Protein AF-A0A6A3NL23-F1 (afdb_monomer_lite)

pLDDT: mean 70.3, std 17.0, range [33.78, 95.31]

Secondary structure (DSSP, 8-state):
-EEEEE-SSS-EEEEE--SSS-TTEEEEEETTTEEEEEEPPTT----BPPSS------PEEEEEEEES---S-HHHHHHHHHHHEEEEEEEEEE--TTS-SS--PEEEHHHHHHH-TT--EEEEES-EEE-----HHHHH----EEEEEEE-S--HHHHHHHH-TTSSHHHH--EEEEEE-TTTS-HHHHHHHHHTTTPEEEEEEPPPPHHHHHHHHHHHHGGGSSS------HHHHHHHHHHHTPEEEPEEEEEE----

Radius of gyration: 25.91 Å; chains: 1; bounding box: 63×62×74 Å

Foldseek 3Di:
DKFWDDDPPDDIWIWDDDPVPDPFWIWTQDVPPGTDIDGDDPPDDTDHCDPDNPPVPPADAEEDADEQDDDPALVVVLVVLLRRHDNYAYYHEYHDPVPDPDDQHEHAVCSVLVSHLNYAYYAYASHHYAHDDDDVSQQNRNHAEYAYHADQDECVRVLVLLPDPSRVCVQRHAEAHYEYEPPRYDVVSVVSLCVQAFDFHPPAFPDDDPVVVVVVVVLVVCPPDDDDRPDPDPVNVVVVVVNSRRGRTHHHHYDYDDDD

Organism: NCBI:txid129364

Sequence (260 aa):
MVATKVLSSGCRCRSLYDPIDSVSWVNFVVPGYGICNAKLGEGVKFTPDSEKPVFPEKRFCGSLEINHVKFETSAVLMELLTLVTHGLRSLELYINKKVVAAISIRIDLSALSMACPDLQRLSITEFNVIVSAHNESLCRWPVKTIAIENCTGPLSDLTRCLRNPTLRMARQLVEVKVTARKNALDEEGKRELKVHDGEFLPITKEKFPAESKAAMLSVVTIASSTTKPIHLGEDILSLVFAFASIPEQRTVQCWCKVRR

Structure (mmCIF, N/CA/C/O backbone):
data_AF-A0A6A3NL23-F1
#
_entry.id   AF-A0A6A3NL23-F1
#
loop_
_atom_site.group_PDB
_atom_site.id
_atom_site.type_symbol
_atom_site.label_atom_id
_atom_site.label_alt_id
_atom_site.label_comp_id
_atom_site.label_asym_id
_atom_site.label_entity_id
_atom_site.label_seq_id
_atom_site.pdbx_PDB_ins_code
_atom_site.Cartn_x
_atom_site.Cartn_y
_atom_site.Cartn_z
_atom_site.occupancy
_atom_site.B_iso_or_equiv
_atom_site.auth_seq_id
_atom_site.auth_comp_id
_atom_site.auth_asym_id
_atom_site.auth_atom_id
_atom_site.pdbx_PDB_model_num
ATOM 1 N N . MET A 1 1 ? 2.813 -25.160 -29.466 1.00 33.78 1 MET A N 1
ATOM 2 C CA . MET A 1 1 ? 1.387 -25.238 -29.064 1.00 33.78 1 MET A CA 1
ATOM 3 C C . MET A 1 1 ? 1.363 -25.787 -27.641 1.00 33.78 1 MET A C 1
ATOM 5 O O . MET A 1 1 ? 2.027 -26.785 -27.399 1.00 33.78 1 MET A O 1
ATOM 9 N N . VAL A 1 2 ? 0.739 -25.117 -26.668 1.00 33.94 2 VAL A N 1
ATOM 10 C CA . VAL A 1 2 ? 0.706 -25.616 -25.275 1.00 33.94 2 VAL A CA 1
ATOM 11 C C . VAL A 1 2 ? -0.542 -26.484 -25.108 1.00 33.94 2 VAL A C 1
ATOM 13 O O . VAL A 1 2 ? -1.612 -26.119 -25.587 1.00 33.94 2 VAL A O 1
ATOM 16 N N . ALA A 1 3 ? -0.388 -27.659 -24.502 1.00 39.41 3 ALA A N 1
ATOM 17 C CA . ALA A 1 3 ? -1.479 -28.603 -24.283 1.00 39.41 3 ALA A CA 1
ATOM 18 C C . ALA A 1 3 ? -1.423 -29.134 -22.847 1.00 39.41 3 ALA A C 1
ATOM 20 O O . ALA A 1 3 ? -0.344 -29.368 -22.292 1.00 39.41 3 ALA A O 1
ATOM 21 N N . THR A 1 4 ? -2.588 -29.345 -22.240 1.00 39.00 4 THR A N 1
ATOM 22 C CA . THR A 1 4 ? -2.709 -29.842 -20.864 1.00 39.00 4 THR A CA 1
ATOM 23 C C . THR A 1 4 ? -3.221 -31.283 -20.880 1.00 39.00 4 THR A C 1
ATOM 25 O O . THR A 1 4 ? -4.309 -31.545 -21.389 1.00 39.00 4 THR A O 1
ATOM 28 N N . LYS A 1 5 ? -2.474 -32.231 -20.293 1.00 39.88 5 LYS A N 1
ATOM 29 C CA . LYS A 1 5 ? -2.931 -33.623 -20.121 1.00 39.88 5 LYS A CA 1
ATOM 30 C C . LYS A 1 5 ? -3.363 -33.853 -18.674 1.00 39.88 5 LYS A C 1
ATOM 32 O O . LYS A 1 5 ? -2.653 -33.496 -17.735 1.00 39.88 5 LYS A O 1
ATOM 37 N N . VAL A 1 6 ? -4.517 -34.491 -18.495 1.00 37.53 6 VAL A N 1
ATOM 38 C CA . VAL A 1 6 ? -4.966 -35.006 -17.196 1.00 37.53 6 VAL A CA 1
ATOM 39 C C . VAL A 1 6 ? -4.504 -36.459 -17.102 1.00 37.53 6 VAL A C 1
ATOM 41 O O . VAL A 1 6 ? -5.000 -37.318 -17.826 1.00 37.53 6 VAL A O 1
ATOM 44 N N . LEU A 1 7 ? -3.498 -36.729 -16.269 1.00 36.78 7 LEU A N 1
ATOM 45 C CA . LEU A 1 7 ? -3.124 -38.099 -15.908 1.00 36.78 7 LEU A CA 1
ATOM 46 C C . LEU A 1 7 ? -4.163 -38.660 -14.930 1.00 36.78 7 LEU A C 1
ATOM 48 O O . LEU A 1 7 ? -4.712 -37.921 -14.114 1.00 36.78 7 LEU A O 1
ATOM 52 N N . SER A 1 8 ? -4.419 -39.969 -14.990 1.00 39.44 8 SER A N 1
ATOM 53 C CA . SER A 1 8 ? -5.412 -40.674 -14.161 1.00 39.44 8 SER A CA 1
ATOM 54 C C . SER A 1 8 ? -5.116 -40.667 -12.651 1.00 39.44 8 SER A C 1
ATOM 56 O O . SER A 1 8 ? -5.883 -41.224 -11.874 1.00 39.44 8 SER A O 1
ATOM 58 N N . SER A 1 9 ? -4.054 -39.990 -12.211 1.00 39.91 9 SER A N 1
ATOM 59 C CA . SER A 1 9 ? -3.735 -39.737 -10.809 1.00 39.91 9 SER A CA 1
ATOM 60 C C . SER A 1 9 ? -3.561 -38.233 -10.569 1.00 39.91 9 SER A C 1
ATOM 62 O O . SER A 1 9 ? -2.461 -37.714 -10.728 1.00 39.91 9 SER A O 1
ATOM 64 N N . GLY A 1 10 ? -4.649 -37.535 -10.221 1.00 40.25 10 GLY A N 1
ATOM 65 C CA . GLY A 1 10 ? -4.709 -36.280 -9.440 1.00 40.25 10 GLY A CA 1
ATOM 66 C C . GLY A 1 10 ? -3.928 -35.023 -9.869 1.00 40.25 10 GLY A C 1
ATOM 67 O O . GLY A 1 10 ? -4.223 -33.945 -9.360 1.00 40.25 10 GLY A O 1
ATOM 68 N N . CYS A 1 11 ? -2.975 -35.099 -10.794 1.00 44.53 11 CYS A N 1
ATOM 69 C CA . CYS A 1 11 ? -2.041 -34.024 -11.111 1.00 44.53 11 CYS A CA 1
ATOM 70 C C . CYS A 1 11 ? -2.248 -33.554 -12.553 1.00 44.53 11 CYS A C 1
ATOM 72 O O . CYS A 1 11 ? -2.139 -34.325 -13.508 1.00 44.53 11 CYS A O 1
ATOM 74 N N . ARG A 1 12 ? -2.548 -32.260 -12.710 1.00 48.38 12 ARG A N 1
ATOM 75 C CA . ARG A 1 12 ? -2.588 -31.590 -14.015 1.00 48.38 12 ARG A CA 1
ATOM 76 C C . ARG A 1 12 ? -1.171 -31.153 -14.369 1.00 48.38 12 ARG A C 1
ATOM 78 O O . ARG A 1 12 ? -0.637 -30.257 -13.721 1.00 48.38 12 ARG A O 1
ATOM 85 N N . CYS A 1 13 ? -0.584 -31.759 -15.394 1.00 49.34 13 CYS A N 1
ATOM 86 C CA . CYS A 1 13 ? 0.720 -31.349 -15.907 1.00 49.34 13 CYS A CA 1
ATOM 87 C C . CYS A 1 13 ? 0.531 -30.534 -17.190 1.00 49.34 13 CYS A C 1
ATOM 89 O O . CYS A 1 13 ? -0.261 -30.901 -18.064 1.00 49.34 13 CYS A O 1
ATOM 91 N N . ARG A 1 14 ? 1.264 -29.422 -17.303 1.00 55.16 14 ARG A N 1
ATOM 92 C CA . ARG A 1 14 ? 1.353 -28.643 -18.542 1.00 55.16 14 ARG A CA 1
ATOM 93 C C . ARG A 1 14 ? 2.454 -29.232 -19.411 1.00 55.16 14 ARG A C 1
ATOM 95 O O . ARG A 1 14 ? 3.555 -29.488 -18.921 1.00 55.16 14 ARG A O 1
ATOM 102 N N . SER A 1 15 ? 2.146 -29.438 -20.683 1.00 52.41 15 SER A N 1
ATOM 103 C CA . SER A 1 15 ? 3.109 -29.898 -21.677 1.00 52.41 15 SER A CA 1
ATOM 104 C C . SER A 1 15 ? 3.244 -28.885 -22.804 1.00 52.41 15 SER A C 1
ATOM 106 O O . SER A 1 15 ? 2.262 -28.276 -23.235 1.00 52.41 15 SER A O 1
ATOM 108 N N . LEU A 1 16 ? 4.474 -28.705 -23.274 1.00 53.09 16 LEU A N 1
ATOM 109 C CA . LEU A 1 16 ? 4.761 -27.936 -24.476 1.00 53.09 16 LEU A CA 1
ATOM 110 C C . LEU A 1 16 ? 4.889 -28.927 -25.633 1.00 53.09 16 LEU A C 1
ATOM 112 O O . LEU A 1 16 ? 5.769 -29.785 -25.608 1.00 53.09 16 LEU A O 1
ATOM 116 N N . TYR A 1 17 ? 3.997 -28.819 -26.617 1.00 52.66 17 TYR A N 1
ATOM 117 C CA . TYR A 1 17 ? 4.079 -29.595 -27.848 1.00 52.66 17 TYR A CA 1
ATOM 118 C C . TYR A 1 17 ? 4.812 -28.778 -28.917 1.00 52.66 17 TYR A C 1
ATOM 120 O O . TYR A 1 17 ? 4.348 -27.692 -29.307 1.00 52.66 17 TYR A O 1
ATOM 128 N N . ASP A 1 18 ? 5.953 -29.305 -29.360 1.00 53.44 18 ASP A N 1
ATOM 129 C CA . ASP A 1 18 ? 6.702 -28.829 -30.518 1.00 53.44 18 ASP A CA 1
ATOM 130 C C . ASP A 1 18 ? 6.395 -29.751 -31.714 1.00 53.44 18 ASP A C 1
ATOM 132 O O . ASP A 1 18 ? 6.716 -30.935 -31.656 1.00 53.44 18 ASP A O 1
ATOM 136 N N . PRO A 1 19 ? 5.739 -29.256 -32.778 1.00 50.91 19 PRO A N 1
ATOM 137 C CA . PRO A 1 19 ? 5.417 -30.062 -33.952 1.00 50.91 19 PRO A CA 1
ATOM 138 C C . PRO A 1 19 ? 6.635 -30.408 -34.828 1.00 50.91 19 PRO A C 1
ATOM 140 O O . PRO A 1 19 ? 6.487 -31.202 -35.755 1.00 50.91 19 PRO A O 1
ATOM 143 N N . ILE A 1 20 ? 7.802 -29.802 -34.582 1.00 53.53 20 ILE A N 1
ATOM 144 C CA . ILE A 1 20 ? 9.039 -30.039 -35.342 1.00 53.53 20 ILE A CA 1
ATOM 145 C C . ILE A 1 20 ? 9.837 -31.195 -34.724 1.00 53.53 20 ILE A C 1
ATOM 147 O O . ILE A 1 20 ? 10.526 -31.929 -35.436 1.00 53.53 20 ILE A O 1
ATOM 151 N N . ASP A 1 21 ? 9.707 -31.388 -33.412 1.00 51.12 21 ASP A N 1
ATOM 152 C CA . ASP A 1 21 ? 10.403 -32.432 -32.673 1.00 51.12 21 ASP A CA 1
ATOM 153 C C . ASP A 1 21 ? 9.603 -33.743 -32.739 1.00 51.12 21 ASP A C 1
ATOM 155 O O . ASP A 1 21 ? 8.396 -33.784 -32.511 1.00 51.12 21 ASP A O 1
ATOM 159 N N . SER A 1 22 ? 10.273 -34.819 -33.148 1.00 47.81 22 SER A N 1
ATOM 160 C CA . SER A 1 22 ? 9.673 -36.083 -33.594 1.00 47.81 22 SER A CA 1
ATOM 161 C C . SER A 1 22 ? 8.426 -36.547 -32.809 1.00 47.81 22 SER A C 1
ATOM 163 O O . SER A 1 22 ? 8.466 -36.708 -31.591 1.00 47.81 22 SER A O 1
ATOM 165 N N . VAL A 1 23 ? 7.364 -36.834 -33.578 1.00 55.09 23 VAL A N 1
ATOM 166 C CA . VAL A 1 23 ? 5.992 -37.378 -33.368 1.00 55.09 23 VAL A CA 1
ATOM 167 C C . VAL A 1 23 ? 5.668 -38.193 -32.089 1.00 55.09 23 VAL A C 1
ATOM 169 O O . VAL A 1 23 ? 4.505 -38.495 -31.837 1.00 55.09 23 VAL A O 1
ATOM 172 N N . SER A 1 24 ? 6.630 -38.558 -31.242 1.00 58.62 24 SER A N 1
ATOM 173 C CA . SER A 1 24 ? 6.409 -39.378 -30.046 1.00 58.62 24 SER A CA 1
ATOM 174 C C . SER A 1 24 ? 6.912 -38.798 -28.722 1.00 58.62 24 SER A C 1
ATOM 176 O O . SER A 1 24 ? 6.519 -39.341 -27.693 1.00 58.62 24 SER A O 1
ATOM 178 N N . TRP A 1 25 ? 7.720 -37.730 -28.691 1.00 57.38 25 TRP A N 1
ATOM 179 C CA . TRP A 1 25 ? 8.286 -37.192 -27.442 1.00 57.38 25 TRP A CA 1
ATOM 180 C C . TRP A 1 25 ? 7.642 -35.869 -27.026 1.00 57.38 25 TRP A C 1
ATOM 182 O O . TRP A 1 25 ? 7.396 -34.998 -27.852 1.00 57.38 25 TRP A O 1
ATOM 192 N N . VAL A 1 26 ? 7.356 -35.719 -25.729 1.00 62.41 26 VAL A N 1
ATOM 193 C CA . VAL A 1 26 ? 6.721 -34.516 -25.171 1.00 62.41 26 VAL A CA 1
ATOM 194 C C . VAL A 1 26 ? 7.460 -34.048 -23.928 1.00 62.41 26 VAL A C 1
ATOM 196 O O . VAL A 1 26 ? 7.792 -34.856 -23.059 1.00 62.41 26 VAL A O 1
ATOM 199 N N . ASN A 1 27 ? 7.642 -32.732 -23.825 1.00 58.97 27 ASN A N 1
ATOM 200 C CA . ASN A 1 27 ? 8.228 -32.069 -22.667 1.00 58.97 27 ASN A CA 1
ATOM 201 C C . ASN A 1 27 ? 7.130 -31.756 -21.636 1.00 58.97 27 ASN A C 1
ATOM 203 O O . ASN A 1 27 ? 6.208 -30.976 -21.898 1.00 58.97 27 ASN A O 1
ATOM 207 N N . PHE A 1 28 ? 7.230 -32.359 -20.455 1.00 57.25 28 PHE A N 1
ATOM 208 C CA . PHE A 1 28 ? 6.352 -32.160 -19.304 1.00 57.25 28 PHE A CA 1
ATOM 209 C C . PHE A 1 28 ? 7.024 -31.256 -18.286 1.00 57.25 28 PHE A C 1
ATOM 211 O O . PHE A 1 28 ? 8.173 -31.484 -17.931 1.00 57.25 28 PHE A O 1
ATOM 218 N N . VAL A 1 29 ? 6.296 -30.283 -17.744 1.00 57.28 29 VAL A N 1
ATOM 219 C CA . VAL A 1 29 ? 6.751 -29.567 -16.548 1.00 57.28 29 VAL A CA 1
ATOM 220 C C . VAL A 1 29 ? 6.148 -30.249 -15.327 1.00 57.28 29 VAL A C 1
ATOM 222 O O . VAL A 1 29 ? 4.934 -30.193 -15.120 1.00 57.28 29 VAL A O 1
ATOM 225 N N . VAL A 1 30 ? 6.992 -30.896 -14.522 1.00 51.47 30 VAL A N 1
ATOM 226 C CA . VAL A 1 30 ? 6.598 -31.537 -13.265 1.00 51.47 30 VAL A CA 1
ATOM 227 C C . VAL A 1 30 ? 6.980 -30.610 -12.106 1.00 51.47 30 VAL A C 1
ATOM 229 O O . VAL A 1 30 ? 8.171 -30.352 -11.894 1.00 51.47 30 VAL A O 1
ATOM 232 N N . PRO A 1 31 ? 6.005 -30.084 -11.339 1.00 42.94 31 PRO A N 1
ATOM 233 C CA . PRO A 1 31 ? 6.298 -29.270 -10.163 1.00 42.94 31 PRO A CA 1
ATOM 234 C C . PRO A 1 31 ? 7.239 -30.009 -9.200 1.00 42.94 31 PRO A C 1
ATOM 236 O O . PRO A 1 31 ? 6.970 -31.144 -8.820 1.00 42.94 31 PRO A O 1
ATOM 239 N N . GLY A 1 32 ? 8.357 -29.376 -8.836 1.00 42.31 32 GLY A N 1
ATOM 240 C CA . GLY A 1 32 ? 9.386 -29.962 -7.966 1.00 42.31 32 GLY A CA 1
ATOM 241 C C . GLY A 1 32 ? 10.451 -30.817 -8.669 1.00 42.31 32 GLY A C 1
ATOM 242 O O . GLY A 1 32 ? 11.473 -31.096 -8.053 1.00 42.31 32 GLY A O 1
ATOM 243 N N . TYR A 1 33 ? 10.264 -31.179 -9.944 1.00 38.06 33 TYR A N 1
ATOM 244 C CA . TYR A 1 33 ? 11.176 -32.071 -10.683 1.00 38.06 33 TYR A CA 1
ATOM 245 C C . TYR A 1 33 ? 11.671 -31.504 -12.027 1.00 38.06 33 TYR A C 1
ATOM 247 O O . TYR A 1 33 ? 12.596 -32.056 -12.616 1.00 38.06 33 TYR A O 1
ATOM 255 N N . GLY A 1 34 ? 11.125 -30.375 -12.495 1.00 49.59 34 GLY A N 1
ATOM 256 C CA . GLY A 1 34 ? 11.610 -29.670 -13.687 1.00 49.59 34 GLY A CA 1
ATOM 257 C C . GLY A 1 34 ? 10.972 -30.149 -14.993 1.00 49.59 34 GLY A C 1
ATOM 258 O O . GLY A 1 34 ? 9.825 -30.598 -15.000 1.00 49.59 34 GLY A O 1
ATOM 259 N N . ILE A 1 35 ? 11.687 -29.979 -16.112 1.00 56.38 35 ILE A N 1
ATOM 260 C CA . ILE A 1 35 ? 11.230 -30.413 -17.441 1.00 56.38 35 ILE A CA 1
ATOM 261 C C . ILE A 1 35 ? 11.634 -31.877 -17.640 1.00 56.38 35 ILE A C 1
ATOM 263 O O . ILE A 1 35 ? 12.816 -32.206 -17.582 1.00 56.38 35 ILE A O 1
ATOM 267 N N . CYS A 1 36 ? 10.658 -32.750 -17.872 1.00 49.31 36 CYS A N 1
ATOM 268 C CA . CYS A 1 36 ? 10.852 -34.174 -18.117 1.00 49.31 36 CYS A CA 1
ATOM 269 C C . CYS A 1 36 ? 10.344 -34.540 -19.509 1.00 49.31 36 CYS A C 1
ATOM 271 O O . CYS A 1 36 ? 9.245 -34.142 -19.888 1.00 49.31 36 CYS A O 1
ATOM 273 N N . ASN A 1 37 ? 11.088 -35.362 -20.241 1.00 59.34 37 ASN A N 1
ATOM 274 C CA . ASN A 1 37 ? 10.681 -35.804 -21.571 1.00 59.34 37 ASN A CA 1
ATOM 275 C C . ASN A 1 37 ? 10.043 -37.185 -21.445 1.00 59.34 37 ASN A C 1
ATOM 277 O O . ASN A 1 37 ? 10.649 -38.085 -20.862 1.00 59.34 37 ASN A O 1
ATOM 281 N N . ALA A 1 38 ? 8.839 -37.378 -21.982 1.00 60.56 38 ALA A N 1
ATOM 282 C CA . ALA A 1 38 ? 8.226 -38.702 -22.021 1.00 60.56 38 ALA A CA 1
ATOM 283 C C . ALA A 1 38 ? 7.724 -39.050 -23.420 1.00 60.56 38 ALA A C 1
ATOM 285 O O . ALA A 1 38 ? 7.209 -38.197 -24.146 1.00 60.56 38 ALA A O 1
ATOM 286 N N . LYS A 1 39 ? 7.868 -40.331 -23.769 1.00 64.94 39 LYS A N 1
ATOM 287 C CA . LYS A 1 39 ? 7.367 -40.892 -25.017 1.00 64.94 39 LYS A CA 1
ATOM 288 C C . LYS A 1 39 ? 5.889 -41.249 -24.863 1.00 64.94 39 LYS A C 1
ATOM 290 O O . LYS A 1 39 ? 5.517 -41.966 -23.934 1.00 64.94 39 LYS A O 1
ATOM 295 N N . LEU A 1 40 ? 5.038 -40.741 -25.746 1.00 60.94 40 LEU A N 1
ATOM 296 C CA . LEU A 1 40 ? 3.611 -41.045 -25.735 1.00 60.94 40 LEU A CA 1
ATOM 297 C C . LEU A 1 40 ? 3.347 -42.455 -26.273 1.00 60.94 40 LEU A C 1
ATOM 299 O O . LEU A 1 40 ? 3.852 -42.830 -27.329 1.00 60.94 40 LEU A O 1
ATOM 303 N N . GLY A 1 41 ? 2.540 -43.226 -25.541 1.00 54.53 41 GLY A N 1
ATOM 304 C CA . GLY A 1 41 ? 1.987 -44.494 -26.018 1.00 54.53 41 GLY A CA 1
ATOM 305 C C . GLY A 1 41 ? 0.809 -44.283 -26.974 1.00 54.53 41 GLY A C 1
ATOM 306 O O . GLY A 1 41 ? 0.160 -43.231 -26.955 1.00 54.53 41 GLY A O 1
ATOM 307 N N . GLU A 1 42 ? 0.523 -45.292 -27.795 1.00 55.34 42 GLU A N 1
ATOM 308 C CA . GLU A 1 42 ? -0.621 -45.288 -28.711 1.00 55.34 42 GLU A CA 1
ATOM 309 C C . GLU A 1 42 ? -1.942 -45.063 -27.952 1.00 55.34 42 GLU A C 1
ATOM 311 O O . GLU A 1 42 ? -2.162 -45.599 -26.867 1.00 55.34 42 GLU A O 1
ATOM 316 N N . GLY A 1 43 ? -2.822 -44.224 -28.509 1.00 52.81 43 GLY A N 1
ATOM 317 C CA . GLY A 1 43 ? -4.137 -43.915 -27.930 1.00 52.81 43 GLY A CA 1
ATOM 318 C C . GLY A 1 43 ? -4.202 -42.664 -27.044 1.00 52.81 43 GLY A C 1
ATOM 319 O O . GLY A 1 43 ? -5.293 -42.270 -26.629 1.00 52.81 43 GLY A O 1
ATOM 320 N N . VAL A 1 44 ? -3.083 -41.977 -26.790 1.00 54.50 44 VAL A N 1
ATOM 321 C CA . VAL A 1 44 ? -3.095 -40.674 -26.106 1.00 54.50 44 VAL A CA 1
ATOM 322 C C . VAL A 1 44 ? -3.463 -39.566 -27.098 1.00 54.50 44 VAL A C 1
ATOM 324 O O . VAL A 1 44 ? -2.660 -39.197 -27.949 1.00 54.50 44 VAL A O 1
ATOM 327 N N . LYS A 1 45 ? -4.668 -38.996 -26.972 1.00 50.16 45 LYS A N 1
ATOM 328 C CA . LYS A 1 45 ? -5.081 -37.808 -27.737 1.00 50.16 45 LYS A CA 1
ATOM 329 C C . LYS A 1 45 ? -4.687 -36.527 -27.001 1.00 50.16 45 LYS A C 1
ATOM 331 O O . LYS A 1 45 ? -4.952 -36.391 -25.807 1.00 50.16 45 LYS A O 1
ATOM 336 N N . PHE A 1 46 ? -4.074 -35.590 -27.720 1.00 52.94 46 PHE A N 1
ATOM 337 C CA . PHE A 1 46 ? -3.862 -34.232 -27.230 1.00 52.94 46 PHE A CA 1
ATOM 338 C C . PHE A 1 46 ? -5.172 -33.454 -27.289 1.00 52.94 46 PHE A C 1
ATOM 340 O O . PHE A 1 46 ? -5.811 -33.394 -28.339 1.00 52.94 46 PHE A O 1
ATOM 347 N N . THR A 1 47 ? -5.536 -32.818 -26.180 1.00 47.31 47 THR A N 1
ATOM 348 C CA . THR A 1 47 ? -6.552 -31.767 -26.182 1.00 47.31 47 THR A CA 1
ATOM 349 C C . THR A 1 47 ? -5.804 -30.438 -26.235 1.00 47.31 47 THR A C 1
ATOM 351 O O . THR A 1 47 ? -5.139 -30.100 -25.251 1.00 47.31 47 THR A O 1
ATOM 354 N N . PRO A 1 48 ? -5.822 -29.711 -27.365 1.00 47.28 48 PRO A N 1
ATOM 355 C CA . PRO A 1 48 ? -5.243 -28.376 -27.409 1.00 47.28 48 PRO A CA 1
ATOM 356 C C . PRO A 1 48 ? -5.949 -27.482 -26.385 1.00 47.28 48 PRO A C 1
ATOM 358 O O . PRO A 1 48 ? -7.149 -27.646 -26.138 1.00 47.28 48 PRO A O 1
ATOM 361 N N . ASP A 1 49 ? -5.207 -26.552 -25.778 1.00 46.78 49 ASP A N 1
ATOM 362 C CA . ASP A 1 49 ? -5.832 -25.492 -24.994 1.00 46.78 49 ASP A CA 1
ATOM 363 C C . ASP A 1 49 ? -6.842 -24.788 -25.923 1.00 46.78 49 ASP A C 1
ATOM 365 O O . ASP A 1 49 ? -6.491 -24.329 -27.009 1.00 46.78 49 ASP A O 1
ATOM 369 N N . SER A 1 50 ? -8.121 -24.825 -25.545 1.00 45.62 50 SER A N 1
ATOM 370 C CA . SER A 1 50 ? -9.235 -24.307 -26.345 1.00 45.62 50 SER A CA 1
ATOM 371 C C . SER A 1 50 ? -8.946 -22.886 -26.843 1.00 45.62 50 SER A C 1
ATOM 373 O O . SER A 1 50 ? -8.599 -22.025 -26.035 1.00 45.62 50 SER A O 1
ATOM 375 N N . GLU A 1 51 ? -9.174 -22.611 -28.137 1.00 51.22 51 GLU A N 1
ATOM 376 C CA . GLU A 1 51 ? -9.082 -21.255 -28.724 1.00 51.22 51 GLU A CA 1
ATOM 377 C C . GLU A 1 51 ? -9.960 -20.235 -27.981 1.00 51.22 51 GLU A C 1
ATOM 379 O O . GLU A 1 51 ? -9.704 -19.033 -27.997 1.00 51.22 51 GLU A O 1
ATOM 384 N N . LYS A 1 52 ? -10.985 -20.728 -27.279 1.00 45.62 52 LYS A N 1
ATOM 385 C CA . LYS A 1 52 ? -11.735 -19.979 -26.276 1.00 45.62 52 LYS A CA 1
ATOM 386 C C . LYS A 1 52 ? -11.357 -20.504 -24.902 1.00 45.62 52 LYS A C 1
ATOM 388 O O . LYS A 1 52 ? -11.882 -21.553 -24.511 1.00 45.62 52 LYS A O 1
ATOM 393 N N . PRO A 1 53 ? -10.481 -19.830 -24.152 1.00 43.44 53 PRO A N 1
ATOM 394 C CA . PRO A 1 53 ? -10.185 -20.254 -22.803 1.00 43.44 53 PRO A CA 1
ATOM 395 C C . PRO A 1 53 ? -11.437 -20.069 -21.942 1.00 43.44 53 PRO A C 1
ATOM 397 O O . PRO A 1 53 ? -11.690 -19.006 -21.384 1.00 43.44 53 PRO A O 1
ATOM 400 N N . VAL A 1 54 ? -12.239 -21.124 -21.814 1.00 44.12 54 VAL A N 1
ATOM 401 C CA . VAL A 1 54 ? -13.231 -21.232 -20.747 1.00 44.12 54 VAL A CA 1
ATOM 402 C C . VAL A 1 54 ? -12.446 -21.653 -19.514 1.00 44.12 54 VAL A C 1
ATOM 404 O O . VAL A 1 54 ? -12.480 -22.806 -19.086 1.00 44.12 54 VAL A O 1
ATOM 407 N N . PHE A 1 55 ? -11.643 -20.730 -18.982 1.00 45.50 55 PHE A N 1
ATOM 408 C CA . PHE A 1 55 ? -11.144 -20.885 -17.630 1.00 45.50 55 PHE A CA 1
ATOM 409 C C . PHE A 1 55 ? -12.391 -20.879 -16.743 1.00 45.50 55 PHE A C 1
ATOM 411 O O . PHE A 1 55 ? -13.100 -19.870 -16.740 1.00 45.50 55 PHE A O 1
ATOM 418 N N . PRO A 1 56 ? -12.722 -21.963 -16.012 1.00 45.41 56 PRO A N 1
ATOM 419 C CA . PRO A 1 56 ? -13.662 -21.808 -14.914 1.00 45.41 56 PRO A CA 1
ATOM 420 C C . PRO A 1 56 ? -13.075 -20.696 -14.049 1.00 45.41 56 PRO A C 1
ATOM 422 O O . PRO A 1 56 ? -11.912 -20.816 -13.663 1.00 45.41 56 PRO A O 1
ATOM 425 N N . GLU A 1 57 ? -13.824 -19.607 -13.850 1.00 51.09 57 GLU A N 1
ATOM 426 C CA . GLU A 1 57 ? -13.413 -18.368 -13.175 1.00 51.09 57 GLU A CA 1
ATOM 427 C C . GLU A 1 57 ? -13.049 -18.615 -11.702 1.00 51.09 57 GLU A C 1
ATOM 429 O O . GLU A 1 57 ? -13.639 -18.078 -10.773 1.00 51.09 57 GLU A O 1
ATOM 434 N N . LYS A 1 58 ? -12.046 -19.446 -11.441 1.00 48.28 58 LYS A N 1
ATOM 435 C CA . LYS A 1 58 ? -11.371 -19.527 -10.158 1.00 48.28 58 LYS A CA 1
ATOM 436 C C . LYS A 1 58 ? -10.296 -18.461 -10.183 1.00 48.28 58 LYS A C 1
ATOM 438 O O . LYS A 1 58 ? -9.110 -18.739 -10.325 1.00 48.28 58 LYS A O 1
ATOM 443 N N . ARG A 1 59 ? -10.771 -17.221 -10.127 1.00 59.41 59 ARG A N 1
ATOM 444 C CA . ARG A 1 59 ? -9.947 -16.038 -9.927 1.00 59.41 59 ARG A CA 1
ATOM 445 C C . ARG A 1 59 ? -9.374 -16.123 -8.507 1.00 59.41 59 ARG A C 1
ATOM 447 O O . ARG A 1 59 ? -10.068 -16.541 -7.580 1.00 59.41 59 ARG A O 1
ATOM 454 N N . PHE A 1 60 ? -8.091 -15.825 -8.343 1.00 59.22 60 PHE A N 1
ATOM 455 C CA . PHE A 1 60 ? -7.418 -15.911 -7.053 1.00 59.22 60 PHE A CA 1
ATOM 456 C C . PHE A 1 60 ? -8.025 -14.896 -6.079 1.00 59.22 60 PHE A C 1
ATOM 458 O O . PHE A 1 60 ? -7.964 -13.685 -6.304 1.00 59.22 60 PHE A O 1
ATOM 465 N N . CYS A 1 61 ? -8.569 -15.417 -4.980 1.00 64.88 61 CYS A N 1
ATOM 466 C CA . CYS A 1 61 ? -9.002 -14.653 -3.817 1.00 64.88 61 CYS A CA 1
ATOM 467 C C . CYS A 1 61 ? -7.924 -14.758 -2.731 1.00 64.88 61 CYS A C 1
ATOM 469 O O . CYS A 1 61 ? -7.450 -15.857 -2.443 1.00 64.88 61 CYS A O 1
ATOM 471 N N . GLY A 1 62 ? -7.570 -13.649 -2.078 1.00 79.38 62 GLY A N 1
ATOM 472 C CA . GLY A 1 62 ? -6.650 -13.673 -0.932 1.00 79.38 62 GLY A CA 1
ATOM 473 C C . GLY A 1 62 ? -5.293 -13.027 -1.201 1.00 79.38 62 GLY A C 1
ATOM 474 O O . GLY A 1 62 ? -5.233 -11.806 -1.325 1.00 79.38 62 GLY A O 1
ATOM 475 N N . SER A 1 63 ? -4.213 -13.808 -1.219 1.00 81.38 63 SER A N 1
ATOM 476 C CA . SER A 1 63 ? -2.836 -13.294 -1.273 1.00 81.38 63 SER A CA 1
ATOM 477 C C . SER A 1 63 ? -2.066 -13.849 -2.468 1.00 81.38 63 SER A C 1
ATOM 479 O O . SER A 1 63 ? -2.188 -15.032 -2.778 1.00 81.38 63 SER A O 1
ATOM 481 N N . LEU A 1 64 ? -1.254 -13.008 -3.104 1.00 81.44 64 LEU A N 1
ATOM 482 C CA . LEU A 1 64 ? -0.376 -13.368 -4.211 1.00 81.44 64 LEU A CA 1
ATOM 483 C C . LEU A 1 64 ? 1.014 -12.802 -3.942 1.00 81.44 64 LEU A C 1
ATOM 485 O O . LEU A 1 64 ? 1.166 -11.611 -3.685 1.00 81.44 64 LEU A O 1
ATOM 489 N N . GLU A 1 65 ? 2.016 -13.662 -4.039 1.00 84.44 65 GLU A N 1
ATOM 490 C CA . GLU A 1 65 ? 3.423 -13.305 -3.917 1.00 84.44 65 GLU A CA 1
ATOM 491 C C . GLU A 1 65 ? 4.114 -13.672 -5.229 1.00 84.44 65 GLU A C 1
ATOM 493 O O . GLU A 1 65 ? 4.038 -14.815 -5.686 1.00 84.44 65 GLU A O 1
ATOM 498 N N . ILE A 1 66 ? 4.748 -12.690 -5.869 1.00 80.75 66 ILE A N 1
ATOM 499 C CA . ILE A 1 66 ? 5.497 -12.884 -7.107 1.00 80.75 66 ILE A CA 1
ATOM 500 C C . ILE A 1 66 ? 6.951 -12.499 -6.849 1.00 80.75 66 ILE A C 1
ATOM 502 O O . ILE A 1 66 ? 7.310 -11.322 -6.756 1.00 80.75 66 ILE A O 1
ATOM 506 N N . ASN A 1 67 ? 7.795 -13.524 -6.759 1.00 77.94 67 ASN A N 1
ATOM 507 C CA . ASN A 1 67 ? 9.216 -13.389 -6.472 1.00 77.94 67 ASN A CA 1
ATOM 508 C C . ASN A 1 67 ? 10.079 -13.484 -7.727 1.00 77.94 67 ASN A C 1
ATOM 510 O O . ASN A 1 67 ? 9.775 -14.208 -8.672 1.00 77.94 67 ASN A O 1
ATOM 514 N N . HIS A 1 68 ? 11.209 -12.779 -7.689 1.00 70.19 68 HIS A N 1
ATOM 515 C CA . HIS A 1 68 ? 12.243 -12.762 -8.725 1.00 70.19 68 HIS A CA 1
ATOM 516 C C . HIS A 1 68 ? 11.733 -12.344 -10.099 1.00 70.19 68 HIS A C 1
ATOM 518 O O . HIS A 1 68 ? 12.178 -12.868 -11.124 1.00 70.19 68 HIS A O 1
ATOM 524 N N . VAL A 1 69 ? 10.807 -11.391 -10.123 1.00 64.19 69 VAL A N 1
ATOM 525 C CA . VAL A 1 69 ? 10.072 -11.142 -11.350 1.00 64.19 69 VAL A CA 1
ATOM 526 C C . VAL A 1 69 ? 10.918 -10.442 -12.399 1.00 64.19 69 VAL A C 1
ATOM 528 O O . VAL A 1 69 ? 11.659 -9.503 -12.109 1.00 64.19 69 VAL A O 1
ATOM 531 N N . LYS A 1 70 ? 10.799 -10.919 -13.637 1.00 65.69 70 LYS A N 1
ATOM 532 C CA . LYS A 1 70 ? 11.302 -10.250 -14.832 1.00 65.69 70 LYS A CA 1
ATOM 533 C C . LYS A 1 70 ? 10.094 -9.948 -15.700 1.00 65.69 70 LYS A C 1
ATOM 535 O O . LYS A 1 70 ? 9.542 -10.853 -16.315 1.00 65.69 70 LYS A O 1
ATOM 540 N N . PHE A 1 71 ? 9.673 -8.693 -15.704 1.00 66.31 71 PHE A N 1
ATOM 541 C CA . PHE A 1 71 ? 8.670 -8.209 -16.640 1.00 66.31 71 PHE A CA 1
ATOM 542 C C . PHE A 1 71 ? 9.354 -7.295 -17.644 1.00 66.31 71 PHE A C 1
ATOM 544 O O . PHE A 1 71 ? 10.193 -6.482 -17.258 1.00 66.31 71 PHE A O 1
ATOM 551 N N . GLU A 1 72 ? 8.985 -7.418 -18.915 1.00 66.31 72 GLU A N 1
ATOM 552 C CA . GLU A 1 72 ? 9.429 -6.484 -19.952 1.00 66.31 72 GLU A CA 1
ATOM 553 C C . GLU A 1 72 ? 8.851 -5.086 -19.699 1.00 66.31 72 GLU A C 1
ATOM 555 O O . GLU A 1 72 ? 9.548 -4.084 -19.833 1.00 66.31 72 GLU A O 1
ATOM 560 N N . THR A 1 73 ? 7.589 -5.020 -19.259 1.00 72.44 73 THR A N 1
ATOM 561 C CA . THR A 1 73 ? 6.891 -3.777 -18.911 1.00 72.44 73 THR A CA 1
ATOM 562 C C . THR A 1 73 ? 5.934 -3.987 -17.736 1.00 72.44 73 THR A C 1
ATOM 564 O O . THR A 1 73 ? 5.514 -5.107 -17.441 1.00 72.44 73 THR A O 1
ATOM 567 N N . SER A 1 74 ? 5.544 -2.901 -17.063 1.00 76.00 74 SER A N 1
ATOM 568 C CA . SER A 1 74 ? 4.511 -2.949 -16.019 1.00 76.00 74 SER A CA 1
ATOM 569 C C . SER A 1 74 ? 3.122 -3.297 -16.569 1.00 76.00 74 SER A C 1
ATOM 571 O O . SER A 1 74 ? 2.310 -3.835 -15.825 1.00 76.00 74 SER A O 1
ATOM 573 N N . ALA A 1 75 ? 2.859 -3.063 -17.860 1.00 79.12 75 ALA A N 1
ATOM 574 C CA . ALA A 1 75 ? 1.588 -3.401 -18.502 1.00 79.12 75 ALA A CA 1
ATOM 575 C C . ALA A 1 75 ? 1.305 -4.911 -18.461 1.00 79.12 75 ALA A C 1
ATOM 577 O O . ALA A 1 75 ? 0.214 -5.313 -18.069 1.00 79.12 75 ALA A O 1
ATOM 578 N N . VAL A 1 76 ? 2.316 -5.742 -18.740 1.00 78.62 76 VAL A N 1
ATOM 579 C CA . VAL A 1 76 ? 2.196 -7.212 -18.694 1.00 78.62 76 VAL A CA 1
ATOM 580 C C . VAL A 1 76 ? 1.805 -7.700 -17.295 1.00 78.62 76 VAL A C 1
ATOM 582 O O . VAL A 1 76 ? 0.978 -8.599 -17.151 1.00 78.62 76 VAL A O 1
ATOM 585 N N . LEU A 1 77 ? 2.360 -7.084 -16.245 1.00 81.88 77 LEU A N 1
ATOM 586 C CA . LEU A 1 77 ? 1.963 -7.380 -14.868 1.00 81.88 77 LEU A CA 1
ATOM 587 C C . LEU A 1 77 ? 0.492 -7.007 -14.624 1.00 81.88 77 LEU A C 1
ATOM 589 O O . LEU A 1 77 ? -0.228 -7.786 -14.006 1.00 81.88 77 LEU A O 1
ATOM 593 N N . MET A 1 78 ? 0.037 -5.846 -15.100 1.00 84.19 78 MET A N 1
ATOM 594 C CA . MET A 1 78 ? -1.352 -5.410 -14.905 1.00 84.19 78 MET A CA 1
ATOM 595 C C . MET A 1 78 ? -2.345 -6.307 -15.646 1.00 84.19 78 MET A C 1
ATOM 597 O O . MET A 1 78 ? -3.380 -6.660 -15.083 1.00 84.19 78 MET A O 1
ATOM 601 N N .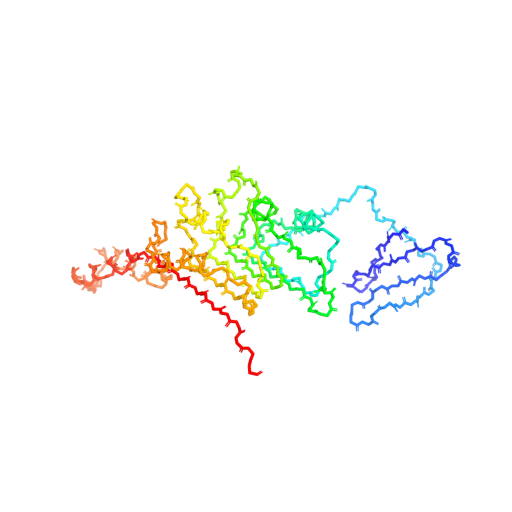 GLU A 1 79 ? -2.026 -6.727 -16.870 1.00 80.38 79 GLU A N 1
ATOM 602 C CA . GLU A 1 79 ? -2.833 -7.690 -17.626 1.00 80.38 79 GLU A CA 1
ATOM 603 C C . GLU A 1 79 ? -2.922 -9.030 -16.898 1.00 80.38 79 GLU A C 1
ATOM 605 O O . GLU A 1 79 ? -4.020 -9.546 -16.685 1.00 80.38 79 GLU A O 1
ATOM 610 N N . LEU A 1 80 ? -1.784 -9.557 -16.431 1.00 80.38 80 LEU A N 1
ATOM 611 C CA . LEU A 1 80 ? -1.753 -10.778 -15.631 1.00 80.38 80 LEU A CA 1
ATOM 612 C C . LEU A 1 80 ? -2.646 -10.646 -14.395 1.00 80.38 80 LEU A C 1
ATOM 614 O O . LEU A 1 80 ? -3.495 -11.504 -14.169 1.00 80.38 80 LEU A O 1
ATOM 618 N N . LEU A 1 81 ? -2.476 -9.578 -13.611 1.00 80.56 81 LEU A N 1
ATOM 619 C CA . LEU A 1 81 ? -3.271 -9.332 -12.408 1.00 80.56 81 LEU A CA 1
ATOM 620 C C . LEU A 1 81 ? -4.766 -9.247 -12.736 1.00 80.56 81 LEU A C 1
ATOM 622 O O . LEU A 1 81 ? -5.569 -9.890 -12.066 1.00 80.56 81 LEU A O 1
ATOM 626 N N . THR A 1 82 ? -5.142 -8.560 -13.811 1.00 81.25 82 THR A N 1
ATOM 627 C CA . THR A 1 82 ? -6.545 -8.451 -14.245 1.00 81.25 82 THR A CA 1
ATOM 628 C C . THR A 1 82 ? -7.142 -9.817 -14.596 1.00 81.25 82 THR A C 1
ATOM 630 O O . THR A 1 82 ? -8.300 -10.091 -14.288 1.00 81.25 82 THR A O 1
ATOM 633 N N . LEU A 1 83 ? -6.352 -10.705 -15.207 1.00 72.62 83 LEU A N 1
ATOM 634 C CA . LEU A 1 83 ? -6.798 -12.051 -15.573 1.00 72.62 83 LEU A CA 1
ATOM 635 C C . LEU A 1 83 ? -6.916 -12.981 -14.364 1.00 72.62 83 LEU A C 1
ATOM 637 O O . LEU A 1 83 ? -7.806 -13.831 -14.318 1.00 72.62 83 LEU A O 1
ATOM 641 N N . VAL A 1 84 ? -6.001 -12.856 -13.401 1.00 66.69 84 VAL A N 1
ATOM 642 C CA . VAL A 1 84 ? -5.860 -13.845 -12.325 1.00 66.69 84 VAL A CA 1
ATOM 643 C C . VAL A 1 84 ? -6.486 -13.404 -11.010 1.00 66.69 84 VAL A C 1
ATOM 645 O O . VAL A 1 84 ? -6.722 -14.259 -10.163 1.00 66.69 84 VAL A O 1
ATOM 648 N N . THR A 1 85 ? -6.787 -12.119 -10.811 1.00 66.06 85 THR A N 1
ATOM 649 C CA . THR A 1 85 ? -7.197 -11.591 -9.503 1.00 66.06 85 THR A CA 1
ATOM 650 C C . THR A 1 85 ? -8.639 -11.098 -9.496 1.00 66.06 85 THR A C 1
ATOM 652 O O . THR A 1 85 ? -9.044 -10.227 -10.255 1.00 66.06 85 THR A O 1
ATOM 655 N N . HIS A 1 86 ? -9.442 -11.648 -8.595 1.00 68.94 86 HIS A N 1
ATOM 656 C CA . HIS A 1 86 ? -10.731 -11.075 -8.221 1.00 68.94 86 HIS A CA 1
ATOM 657 C C . HIS A 1 86 ? -10.900 -11.357 -6.741 1.00 68.94 86 HIS A C 1
ATOM 659 O O . HIS A 1 86 ? -10.889 -12.515 -6.333 1.00 68.94 86 HIS A O 1
ATOM 665 N N . GLY A 1 87 ? -10.957 -10.311 -5.920 1.00 72.38 87 GLY A N 1
ATOM 666 C CA . GLY A 1 87 ? -10.844 -10.462 -4.471 1.00 72.38 87 GLY A CA 1
ATOM 667 C C . GLY A 1 87 ? -9.414 -10.690 -3.964 1.00 72.38 87 GLY A C 1
ATOM 668 O O . GLY A 1 87 ? -9.241 -11.222 -2.861 1.00 72.38 87 GLY A O 1
ATOM 669 N N . LEU A 1 88 ? -8.381 -10.308 -4.725 1.00 83.75 88 LEU A N 1
ATOM 670 C CA . LEU A 1 88 ? -7.017 -10.245 -4.195 1.00 83.75 88 LEU A CA 1
ATOM 671 C C . LEU A 1 88 ? -6.927 -9.121 -3.157 1.00 83.75 88 LEU A C 1
ATOM 673 O O . LEU A 1 88 ? -7.232 -7.970 -3.442 1.00 83.75 88 LEU A O 1
ATOM 677 N N . ARG A 1 89 ? -6.493 -9.472 -1.947 1.00 88.25 89 ARG A N 1
ATOM 678 C CA . ARG A 1 89 ? -6.376 -8.586 -0.782 1.00 88.25 89 ARG A CA 1
ATOM 679 C C . ARG A 1 89 ? -4.931 -8.290 -0.404 1.00 88.25 89 ARG A C 1
ATOM 681 O O . ARG A 1 89 ? -4.696 -7.276 0.243 1.00 88.25 89 ARG A O 1
ATOM 688 N N . SER A 1 90 ? -3.984 -9.147 -0.775 1.00 87.69 90 SER A N 1
ATOM 689 C CA . SER A 1 90 ? -2.563 -8.977 -0.465 1.00 87.69 90 SER A CA 1
ATOM 690 C C . SER A 1 90 ? -1.723 -9.254 -1.704 1.00 87.69 90 SER A C 1
ATOM 692 O O . SER A 1 90 ? -1.877 -10.309 -2.313 1.00 87.69 90 SER A O 1
ATOM 694 N N . LEU A 1 91 ? -0.837 -8.333 -2.062 1.00 88.75 91 LEU A N 1
ATOM 695 C CA . LEU A 1 91 ? 0.093 -8.485 -3.174 1.00 88.75 91 LEU A CA 1
ATOM 696 C C . LEU A 1 91 ? 1.506 -8.195 -2.689 1.00 88.75 91 LEU A C 1
ATOM 698 O O . LEU A 1 91 ? 1.749 -7.135 -2.112 1.00 88.75 91 LEU A O 1
ATOM 702 N N . GLU A 1 92 ? 2.420 -9.113 -2.968 1.00 88.81 92 GLU A N 1
ATOM 703 C CA . GLU A 1 92 ? 3.846 -8.950 -2.724 1.00 88.81 92 GLU A CA 1
ATOM 704 C C . GLU A 1 92 ? 4.634 -9.134 -4.024 1.00 88.81 92 GLU A C 1
ATOM 706 O O . GLU A 1 92 ? 4.448 -10.119 -4.738 1.00 88.81 92 GLU A O 1
ATOM 711 N N . LEU A 1 93 ? 5.478 -8.156 -4.360 1.00 86.50 93 LEU A N 1
ATOM 712 C CA . LEU A 1 93 ? 6.293 -8.144 -5.576 1.00 86.50 93 LEU A CA 1
ATOM 713 C C . LEU A 1 93 ? 7.766 -7.933 -5.230 1.00 86.50 93 LEU A C 1
ATOM 715 O O . LEU A 1 93 ? 8.133 -6.918 -4.634 1.00 86.50 93 LEU A O 1
ATOM 719 N N . TYR A 1 94 ? 8.630 -8.837 -5.690 1.00 82.88 94 TYR A N 1
ATOM 720 C CA . TYR A 1 94 ? 10.070 -8.766 -5.443 1.00 82.88 94 TYR A CA 1
ATOM 721 C C . TYR A 1 94 ? 10.888 -8.969 -6.726 1.00 82.88 94 TYR A C 1
ATOM 723 O O . TYR A 1 94 ? 10.779 -10.004 -7.388 1.00 82.88 94 TYR A O 1
ATOM 731 N N . ILE A 1 95 ? 11.775 -8.020 -7.055 1.00 74.25 95 ILE A N 1
ATOM 732 C CA . ILE A 1 95 ? 12.763 -8.176 -8.138 1.00 74.25 95 ILE A CA 1
ATOM 733 C C . ILE A 1 95 ? 14.137 -8.561 -7.580 1.00 74.25 95 ILE A C 1
ATOM 735 O O . ILE A 1 95 ? 14.636 -8.000 -6.604 1.00 74.25 95 ILE A O 1
ATOM 739 N N . ASN A 1 96 ? 14.813 -9.490 -8.265 1.00 67.44 96 ASN A N 1
ATOM 740 C CA . ASN A 1 96 ? 16.189 -9.853 -7.939 1.00 67.44 96 ASN A CA 1
ATOM 741 C C . ASN A 1 96 ? 17.183 -8.740 -8.335 1.00 67.44 96 ASN A C 1
ATOM 743 O O . ASN A 1 96 ? 17.337 -8.413 -9.514 1.00 67.44 96 ASN A O 1
ATOM 747 N N . LYS A 1 97 ? 17.945 -8.244 -7.350 1.00 61.84 97 LYS A N 1
ATOM 748 C CA . LYS A 1 97 ? 19.001 -7.220 -7.497 1.00 61.84 97 LYS A CA 1
ATOM 749 C C . LYS A 1 97 ? 20.038 -7.516 -8.583 1.00 61.84 97 LYS A C 1
ATOM 751 O O . LYS A 1 97 ? 20.621 -6.578 -9.113 1.00 61.84 97 LYS A O 1
ATOM 756 N N . LYS A 1 98 ? 20.286 -8.790 -8.911 1.00 57.66 98 LYS A N 1
ATOM 757 C CA . LYS A 1 98 ? 21.297 -9.187 -9.907 1.00 57.66 98 LYS A CA 1
ATOM 758 C C . LYS A 1 98 ? 20.898 -8.876 -11.357 1.00 57.66 98 LYS A C 1
ATOM 760 O O . LYS A 1 98 ? 21.737 -9.002 -12.238 1.00 57.66 98 LYS A O 1
ATOM 765 N N . VAL A 1 99 ? 19.642 -8.499 -11.611 1.00 53.22 99 VAL A N 1
ATOM 766 C CA . VAL A 1 99 ? 19.089 -8.353 -12.970 1.00 53.22 99 VAL A CA 1
ATOM 767 C C . VAL A 1 99 ? 18.997 -6.889 -13.425 1.00 53.22 99 VAL A C 1
ATOM 769 O O . VAL A 1 99 ? 18.954 -6.629 -14.622 1.00 53.22 99 VAL A O 1
ATOM 772 N N . VAL A 1 100 ? 18.991 -5.912 -12.513 1.00 50.84 100 VAL A N 1
ATOM 773 C CA . VAL A 1 100 ? 18.547 -4.546 -12.843 1.00 50.84 100 VAL A CA 1
ATOM 774 C C . VAL A 1 100 ? 19.652 -3.521 -12.618 1.00 50.84 100 VAL A C 1
ATOM 776 O O . VAL A 1 100 ? 19.752 -2.912 -11.555 1.00 50.84 100 VAL A O 1
ATOM 779 N N . ALA A 1 101 ? 20.465 -3.314 -13.652 1.00 46.66 101 ALA A N 1
ATOM 780 C CA . ALA A 1 101 ? 21.349 -2.156 -13.747 1.00 46.66 101 ALA A CA 1
ATOM 781 C C . ALA A 1 101 ? 20.765 -1.005 -14.595 1.00 46.66 101 ALA A C 1
ATOM 783 O O . ALA A 1 101 ? 21.378 0.053 -14.619 1.00 46.66 101 ALA A O 1
ATOM 784 N N . ALA A 1 102 ? 19.608 -1.150 -15.268 1.00 47.84 102 ALA A N 1
ATOM 785 C CA . ALA A 1 102 ? 19.212 -0.135 -16.263 1.00 47.84 102 ALA A CA 1
ATOM 786 C C . ALA A 1 102 ? 17.721 0.237 -16.394 1.00 47.84 102 ALA A C 1
ATOM 788 O O . ALA A 1 102 ? 17.440 1.256 -17.014 1.00 47.84 102 ALA A O 1
ATOM 789 N N . ILE A 1 103 ? 16.752 -0.493 -15.824 1.00 54.31 103 ILE A N 1
ATOM 790 C CA . ILE A 1 103 ? 15.329 -0.133 -15.992 1.00 54.31 103 ILE A CA 1
ATOM 791 C C . ILE A 1 103 ? 14.636 -0.141 -14.633 1.00 54.31 103 ILE A C 1
ATOM 793 O O . ILE A 1 103 ? 14.317 -1.198 -14.093 1.00 54.31 103 ILE A O 1
ATOM 797 N N . SER A 1 104 ? 14.408 1.044 -14.058 1.00 67.62 104 SER A N 1
ATOM 798 C CA . SER A 1 104 ? 13.550 1.165 -12.879 1.00 67.62 104 SER A CA 1
ATOM 799 C C . SER A 1 104 ? 12.106 0.910 -13.315 1.00 67.62 104 SER A C 1
ATOM 801 O O . SER A 1 104 ? 11.434 1.825 -13.797 1.00 67.62 104 SER A O 1
ATOM 803 N N . ILE A 1 105 ? 11.631 -0.329 -13.207 1.00 75.69 105 ILE A N 1
ATOM 804 C CA . ILE A 1 105 ? 10.224 -0.638 -13.470 1.00 75.69 105 ILE A CA 1
ATOM 805 C C . ILE A 1 105 ? 9.380 0.174 -12.482 1.00 75.69 105 ILE A C 1
ATOM 807 O O . ILE A 1 105 ? 9.627 0.171 -11.272 1.00 75.69 105 ILE A O 1
ATOM 811 N N . ARG A 1 106 ? 8.412 0.917 -13.021 1.00 85.81 106 ARG A N 1
ATOM 812 C CA . ARG A 1 106 ? 7.490 1.747 -12.246 1.00 85.81 106 ARG A CA 1
ATOM 813 C C . ARG A 1 106 ? 6.142 1.047 -12.155 1.00 85.81 106 ARG A C 1
ATOM 815 O O . ARG A 1 106 ? 5.592 0.631 -13.174 1.00 85.81 106 ARG A O 1
ATOM 822 N N . ILE A 1 107 ? 5.625 0.930 -10.942 1.00 87.94 107 ILE A N 1
ATOM 823 C CA . ILE A 1 107 ? 4.287 0.422 -10.662 1.00 87.94 107 ILE A CA 1
ATOM 824 C C . ILE A 1 107 ? 3.351 1.617 -10.545 1.00 87.94 107 ILE A C 1
ATOM 826 O O . ILE A 1 107 ? 3.538 2.482 -9.693 1.00 87.94 107 ILE A O 1
ATOM 830 N N . ASP A 1 108 ? 2.352 1.663 -11.417 1.00 90.94 108 ASP A N 1
ATOM 831 C CA . ASP A 1 108 ? 1.309 2.680 -11.365 1.00 90.94 108 ASP A CA 1
ATOM 832 C C . ASP A 1 108 ? 0.174 2.224 -10.445 1.00 90.94 108 ASP A C 1
ATOM 834 O O . ASP A 1 108 ? -0.484 1.218 -10.725 1.00 90.94 108 ASP A O 1
ATOM 838 N N . LEU A 1 109 ? -0.071 2.960 -9.357 1.00 91.38 109 LEU A N 1
ATOM 839 C CA . LEU A 1 109 ? -1.155 2.633 -8.421 1.00 91.38 109 LEU A CA 1
ATOM 840 C C . LEU A 1 109 ? -2.535 2.783 -9.062 1.00 91.38 109 LEU A C 1
ATOM 842 O O . LEU A 1 109 ? -3.461 2.065 -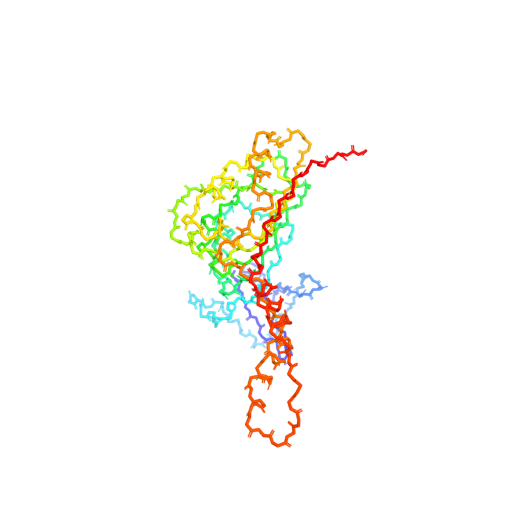8.694 1.00 91.38 109 LEU A O 1
ATOM 846 N N . SER A 1 110 ? -2.679 3.682 -10.036 1.00 91.50 110 SER A N 1
ATOM 847 C CA . SER A 1 110 ? -3.935 3.892 -10.762 1.00 91.50 110 SER A CA 1
ATOM 848 C C . SER A 1 110 ? -4.282 2.634 -11.556 1.00 91.50 110 SER A C 1
ATOM 850 O O . SER A 1 110 ? -5.395 2.122 -11.437 1.00 91.50 110 SER A O 1
ATOM 852 N N . ALA A 1 111 ? -3.313 2.083 -12.293 1.00 91.06 111 ALA A N 1
ATOM 853 C CA . ALA A 1 111 ? -3.463 0.818 -13.011 1.00 91.06 111 ALA A CA 1
ATOM 854 C C . ALA A 1 111 ? -3.664 -0.366 -12.055 1.00 91.06 111 ALA A C 1
ATOM 856 O O . ALA A 1 111 ? -4.550 -1.193 -12.270 1.00 91.06 111 ALA A O 1
ATOM 857 N N . LEU A 1 112 ? -2.914 -0.401 -10.951 1.00 90.38 112 LEU A N 1
ATOM 858 C CA . LEU A 1 112 ? -3.029 -1.461 -9.955 1.00 90.38 112 LEU A CA 1
ATOM 859 C C . LEU A 1 112 ? -4.401 -1.470 -9.269 1.00 90.38 112 LEU A C 1
ATOM 861 O O . LEU A 1 112 ? -4.947 -2.538 -9.015 1.00 90.38 112 LEU A O 1
ATOM 865 N N . SER A 1 113 ? -4.984 -0.298 -9.011 1.00 91.12 113 SER A N 1
ATOM 866 C CA . SER A 1 113 ? -6.331 -0.186 -8.441 1.00 91.12 113 SER A CA 1
ATOM 867 C C . SER A 1 113 ? -7.427 -0.684 -9.389 1.00 91.12 113 SER A C 1
ATOM 869 O O . SER A 1 113 ? -8.471 -1.131 -8.924 1.00 91.12 113 SER A O 1
ATOM 871 N N . MET A 1 114 ? -7.197 -0.636 -10.708 1.00 89.44 114 MET A N 1
ATOM 872 C CA . MET A 1 114 ? -8.115 -1.198 -11.704 1.00 89.44 114 MET A CA 1
ATOM 873 C C . MET A 1 114 ? -7.967 -2.715 -11.809 1.00 89.44 114 MET A C 1
ATOM 875 O O . MET A 1 114 ? -8.973 -3.416 -11.845 1.00 89.44 114 MET A O 1
ATOM 879 N N . ALA A 1 115 ? -6.728 -3.213 -11.825 1.00 87.12 115 ALA A N 1
ATOM 880 C CA . ALA A 1 115 ? -6.452 -4.646 -11.899 1.00 87.12 115 ALA A CA 1
ATOM 881 C C . ALA A 1 115 ? -6.852 -5.380 -10.605 1.00 87.12 115 ALA A C 1
ATOM 883 O O . ALA A 1 115 ? -7.399 -6.477 -10.659 1.00 87.12 115 ALA A O 1
ATOM 884 N N . CYS A 1 116 ? -6.618 -4.754 -9.447 1.00 88.94 116 CYS A N 1
ATOM 885 C CA . CYS A 1 116 ? -6.831 -5.318 -8.114 1.00 88.94 116 CYS A CA 1
ATOM 886 C C . CYS A 1 116 ? -7.674 -4.367 -7.232 1.00 88.94 116 CYS A C 1
ATOM 888 O O . CYS A 1 116 ? -7.147 -3.774 -6.280 1.00 88.94 116 CYS A O 1
ATOM 890 N N . PRO A 1 117 ? -8.984 -4.211 -7.499 1.00 89.50 117 PRO A N 1
ATOM 891 C CA . PRO A 1 117 ? -9.827 -3.233 -6.806 1.00 89.50 117 PRO A CA 1
ATOM 892 C C . PRO A 1 117 ? -10.051 -3.542 -5.319 1.00 89.50 117 PRO A C 1
ATOM 894 O O . PRO A 1 117 ? -10.322 -2.624 -4.551 1.00 89.50 117 PRO A O 1
ATOM 897 N N . ASP A 1 118 ? -9.892 -4.798 -4.891 1.00 88.75 118 ASP A N 1
ATOM 898 C CA . ASP A 1 118 ? -10.089 -5.236 -3.500 1.00 88.75 118 ASP A CA 1
ATOM 899 C C . ASP A 1 118 ? -8.796 -5.268 -2.662 1.00 88.75 118 ASP A C 1
ATOM 901 O O . ASP A 1 118 ? -8.809 -5.734 -1.515 1.00 88.75 118 ASP A O 1
ATOM 905 N N . LEU A 1 119 ? -7.675 -4.791 -3.217 1.00 90.81 119 LEU A N 1
ATOM 906 C CA . LEU A 1 119 ? -6.365 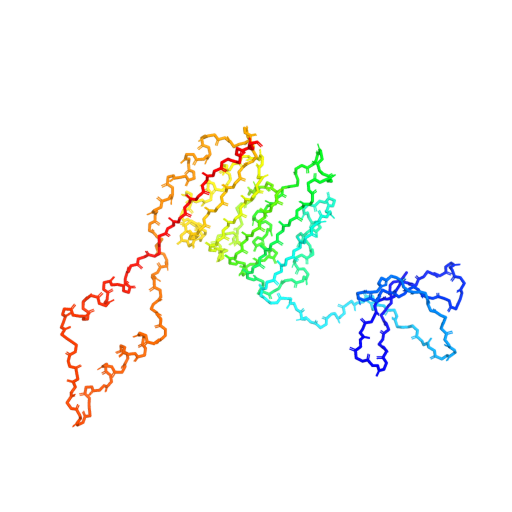-4.903 -2.580 1.00 90.81 119 LEU A CA 1
ATOM 907 C C . LEU A 1 119 ? -6.296 -4.089 -1.282 1.00 90.81 119 LEU A C 1
ATOM 909 O O . LEU A 1 119 ? -6.570 -2.892 -1.261 1.00 90.81 119 LEU A O 1
ATOM 913 N N . GLN A 1 120 ? -5.884 -4.744 -0.196 1.00 92.25 120 GLN A N 1
ATOM 914 C CA . GLN A 1 120 ? -5.749 -4.146 1.137 1.00 92.25 120 GLN A CA 1
ATOM 915 C C . GLN A 1 120 ? -4.287 -3.974 1.547 1.00 92.25 120 GLN A C 1
ATOM 917 O O . GLN A 1 120 ? -3.967 -3.057 2.300 1.00 92.25 120 GLN A O 1
ATOM 922 N N . ARG A 1 121 ? -3.403 -4.852 1.070 1.00 92.94 121 ARG A N 1
ATOM 923 C CA . ARG A 1 121 ? -1.975 -4.841 1.381 1.00 92.94 121 ARG A CA 1
ATOM 924 C C . ARG A 1 121 ? -1.156 -4.919 0.105 1.00 92.94 121 ARG A C 1
ATOM 926 O O . ARG A 1 121 ? -1.355 -5.825 -0.702 1.00 92.94 121 ARG A O 1
ATOM 933 N N . LEU A 1 122 ? -0.223 -3.990 -0.033 1.00 94.25 122 LEU A N 1
ATOM 934 C CA . LEU A 1 122 ? 0.749 -3.948 -1.113 1.00 94.25 122 LEU A CA 1
ATOM 935 C C . LEU A 1 122 ? 2.153 -3.922 -0.515 1.00 94.25 122 LEU A C 1
ATOM 937 O O . LEU A 1 122 ? 2.471 -3.013 0.246 1.00 94.25 122 LEU A O 1
ATOM 941 N N . SER A 1 123 ? 2.986 -4.889 -0.882 1.00 92.38 123 SER A N 1
ATOM 942 C CA . SER A 1 123 ? 4.419 -4.900 -0.601 1.00 92.38 123 SER A CA 1
ATOM 943 C C . SER A 1 123 ? 5.172 -4.973 -1.920 1.00 92.38 123 SER A C 1
ATOM 945 O O . SER A 1 123 ? 4.940 -5.873 -2.724 1.00 92.38 123 SER A O 1
ATOM 947 N N . ILE A 1 124 ? 6.047 -4.012 -2.186 1.00 90.50 124 ILE A N 1
ATOM 948 C CA . ILE A 1 124 ? 6.868 -4.001 -3.394 1.00 90.50 124 ILE A CA 1
ATOM 949 C C . ILE A 1 124 ? 8.318 -3.736 -3.022 1.00 90.50 124 ILE A C 1
ATOM 951 O O . ILE A 1 124 ? 8.619 -2.828 -2.255 1.00 90.50 124 ILE A O 1
ATOM 955 N N . THR A 1 125 ? 9.230 -4.516 -3.589 1.00 87.38 125 THR A N 1
ATOM 956 C CA . THR A 1 125 ? 10.663 -4.415 -3.313 1.00 87.38 125 THR A CA 1
ATOM 957 C C . THR A 1 125 ? 11.440 -4.250 -4.611 1.00 87.38 125 THR A C 1
ATOM 959 O O . THR A 1 125 ? 11.288 -5.050 -5.531 1.00 87.38 125 THR A O 1
ATOM 962 N N . GLU A 1 126 ? 12.308 -3.235 -4.661 1.00 82.62 126 GLU A N 1
ATOM 963 C CA . GLU A 1 126 ? 13.062 -2.794 -5.849 1.00 82.62 126 GLU A CA 1
ATOM 964 C C . GLU A 1 126 ? 12.204 -2.166 -6.965 1.00 82.62 126 GLU A C 1
ATOM 966 O O . GLU A 1 126 ? 12.617 -2.140 -8.125 1.00 82.62 126 GLU A O 1
ATOM 971 N N . PHE A 1 127 ? 11.030 -1.628 -6.623 1.00 83.19 127 PHE A N 1
ATOM 972 C CA . PHE A 1 127 ? 10.157 -0.906 -7.552 1.00 83.19 127 PHE A CA 1
ATOM 973 C C . PHE A 1 127 ? 10.016 0.564 -7.164 1.00 83.19 127 PHE A C 1
ATOM 975 O O . PHE A 1 127 ? 10.071 0.925 -5.989 1.00 83.19 127 PHE A O 1
ATOM 982 N N . ASN A 1 128 ? 9.766 1.401 -8.169 1.00 84.62 128 ASN A N 1
ATOM 983 C CA . ASN A 1 128 ? 9.301 2.767 -7.960 1.00 84.62 128 ASN A CA 1
ATOM 984 C C . ASN A 1 128 ? 7.789 2.831 -8.159 1.00 84.62 128 ASN A C 1
ATOM 986 O O . ASN A 1 128 ? 7.231 2.055 -8.934 1.00 84.62 128 ASN A O 1
ATOM 990 N N . VAL A 1 129 ? 7.140 3.771 -7.482 1.00 88.00 129 VAL A N 1
ATOM 991 C CA . VAL A 1 129 ? 5.693 3.971 -7.568 1.00 88.00 129 VAL A CA 1
ATOM 992 C C . VAL A 1 129 ? 5.403 5.274 -8.281 1.00 88.00 129 VAL A C 1
ATOM 994 O O . VAL A 1 129 ? 6.083 6.267 -8.040 1.00 88.00 129 VAL A O 1
ATOM 997 N N . ILE A 1 130 ? 4.396 5.255 -9.147 1.00 90.75 130 ILE A N 1
ATOM 998 C CA . ILE A 1 130 ? 3.842 6.450 -9.779 1.00 90.75 130 ILE A CA 1
ATOM 999 C C . ILE A 1 130 ? 2.320 6.429 -9.709 1.00 90.75 130 ILE A C 1
ATOM 1001 O O . ILE A 1 130 ? 1.708 5.387 -9.456 1.00 90.75 130 ILE A O 1
ATOM 1005 N N . VAL A 1 131 ? 1.712 7.581 -9.966 1.00 88.25 131 VAL A N 1
ATOM 1006 C CA . VAL A 1 131 ? 0.262 7.716 -10.127 1.00 88.25 131 VAL A CA 1
ATOM 1007 C C . VAL A 1 131 ? 0.004 8.499 -11.408 1.00 88.25 131 VAL A C 1
ATOM 1009 O O . VAL A 1 131 ? 0.118 9.721 -11.428 1.00 88.25 131 VAL A O 1
ATOM 1012 N N . SER A 1 132 ? -0.292 7.792 -12.503 1.00 83.31 132 SER A N 1
ATOM 1013 C CA . SER A 1 132 ? -0.404 8.418 -13.830 1.00 83.31 132 SER A CA 1
ATOM 1014 C C . SER A 1 132 ? -1.732 9.142 -14.068 1.00 83.31 132 SER A C 1
ATOM 1016 O O . SER A 1 132 ? -1.765 10.127 -14.806 1.00 83.31 132 SER A O 1
ATOM 1018 N N . ALA A 1 133 ? -2.824 8.682 -13.448 1.00 77.81 133 ALA A N 1
ATOM 1019 C CA . ALA A 1 133 ? -4.165 9.194 -13.703 1.00 77.81 133 ALA A CA 1
ATOM 1020 C C . ALA A 1 133 ? -5.025 9.218 -12.437 1.00 77.81 133 ALA A C 1
ATOM 1022 O O . ALA A 1 133 ? -4.998 8.305 -11.614 1.00 77.81 133 ALA A O 1
ATOM 1023 N N . HIS A 1 134 ? -5.863 10.247 -12.311 1.00 72.50 134 HIS A N 1
ATOM 1024 C CA . HIS A 1 134 ? -6.967 10.219 -11.359 1.00 72.50 134 HIS A CA 1
ATOM 1025 C C . HIS A 1 134 ? -8.086 9.360 -11.947 1.00 72.50 134 HIS A C 1
ATOM 1027 O O . HIS A 1 134 ? -8.755 9.777 -12.889 1.00 72.50 134 HIS A O 1
ATOM 1033 N N . ASN A 1 135 ? -8.272 8.154 -11.415 1.00 76.25 135 ASN A N 1
ATOM 1034 C CA . ASN A 1 135 ? -9.362 7.269 -11.809 1.00 76.25 135 ASN A CA 1
ATOM 1035 C C . ASN A 1 135 ? -10.267 6.953 -10.608 1.00 76.25 135 ASN A C 1
ATOM 1037 O O . ASN A 1 135 ? -9.846 6.980 -9.449 1.00 76.25 135 ASN A O 1
ATOM 1041 N N . GLU A 1 136 ? -11.541 6.661 -10.880 1.00 83.88 136 GLU A N 1
ATOM 1042 C CA . GLU A 1 136 ? -12.513 6.339 -9.827 1.00 83.88 136 GLU A CA 1
ATOM 1043 C C . GLU A 1 136 ? -12.094 5.115 -9.000 1.00 83.88 136 GLU A C 1
ATOM 1045 O O . GLU A 1 136 ? -12.388 5.040 -7.803 1.00 83.88 136 GLU A O 1
ATOM 1050 N N . SER A 1 137 ? -11.371 4.179 -9.622 1.00 86.25 137 SER A N 1
ATOM 1051 C CA . SER A 1 137 ? -10.826 2.990 -8.966 1.00 86.25 137 SER A CA 1
ATOM 1052 C C . SER A 1 137 ? -9.865 3.358 -7.838 1.00 86.25 137 SER A C 1
ATOM 1054 O O . SER A 1 137 ? -10.042 2.875 -6.720 1.00 86.25 137 SER A O 1
ATOM 1056 N N . LEU A 1 138 ? -8.930 4.287 -8.068 1.00 86.88 138 LEU A N 1
ATOM 1057 C CA . LEU A 1 138 ? -8.012 4.782 -7.041 1.00 86.88 138 LEU A CA 1
ATOM 1058 C C . LEU A 1 138 ? -8.767 5.510 -5.921 1.00 86.88 138 LEU A C 1
ATOM 1060 O O . LEU A 1 138 ? -8.447 5.335 -4.744 1.00 86.88 138 LEU A O 1
ATOM 1064 N N . CYS A 1 139 ? -9.820 6.266 -6.258 1.00 86.62 139 CYS A N 1
ATOM 1065 C CA . CYS A 1 139 ? -10.672 6.928 -5.265 1.00 86.62 139 CYS A CA 1
ATOM 1066 C C . CYS A 1 139 ? -11.362 5.934 -4.322 1.00 86.62 139 CYS A C 1
ATOM 1068 O O . CYS A 1 139 ? -11.563 6.254 -3.150 1.00 86.62 139 CYS A O 1
ATOM 1070 N N . ARG A 1 140 ? -11.730 4.742 -4.810 1.00 87.56 140 ARG A N 1
ATOM 1071 C CA . ARG A 1 140 ? -12.452 3.705 -4.048 1.00 87.56 140 ARG A CA 1
ATOM 1072 C C . ARG A 1 140 ? -11.548 2.622 -3.460 1.00 87.56 140 ARG A C 1
ATOM 1074 O O . ARG A 1 140 ? -12.042 1.787 -2.692 1.00 87.56 140 ARG A O 1
ATOM 1081 N N . TRP A 1 141 ? -10.256 2.658 -3.772 1.00 91.06 141 TRP A N 1
ATOM 1082 C CA . TRP A 1 141 ? -9.311 1.593 -3.465 1.00 91.06 141 TRP A CA 1
ATOM 1083 C C . TRP A 1 141 ? -9.165 1.371 -1.944 1.00 91.06 141 TRP A C 1
ATOM 1085 O O . TRP A 1 141 ? -8.830 2.312 -1.219 1.00 91.06 141 TRP A O 1
ATOM 1095 N N . PRO A 1 142 ? -9.443 0.159 -1.419 1.00 90.06 142 PRO A N 1
ATOM 1096 C CA . PRO A 1 142 ? -9.520 -0.141 0.013 1.00 90.06 142 PRO A CA 1
ATOM 1097 C C . PRO A 1 142 ? -8.156 -0.447 0.654 1.00 90.06 142 PRO A C 1
ATOM 1099 O O . PRO A 1 142 ? -8.098 -1.171 1.652 1.00 90.06 142 PRO A O 1
ATOM 1102 N N . VAL A 1 143 ? -7.065 0.069 0.088 1.00 92.44 143 VAL A N 1
ATOM 1103 C CA . VAL A 1 143 ? -5.713 -0.223 0.565 1.00 92.44 143 VAL A CA 1
ATOM 1104 C C . VAL A 1 143 ? -5.493 0.332 1.977 1.00 92.44 143 VAL A C 1
ATOM 1106 O O . VAL A 1 143 ? -5.791 1.491 2.265 1.00 92.44 143 VAL A O 1
ATOM 1109 N N . LYS A 1 144 ? -4.980 -0.524 2.863 1.00 92.31 144 LYS A N 1
ATOM 1110 C CA . LYS A 1 144 ? -4.690 -0.236 4.274 1.00 92.31 144 LYS A CA 1
ATOM 1111 C C . LYS A 1 144 ? -3.198 -0.175 4.570 1.00 92.31 144 LYS A C 1
ATOM 1113 O O . LYS A 1 144 ? -2.792 0.611 5.420 1.00 92.31 144 LYS A O 1
ATOM 1118 N N . THR A 1 145 ? -2.403 -0.969 3.857 1.00 94.56 145 THR A N 1
ATOM 1119 C CA . THR A 1 145 ? -0.954 -1.052 4.057 1.00 94.56 145 THR A CA 1
ATOM 1120 C C . THR A 1 145 ? -0.232 -0.958 2.722 1.00 94.56 145 THR A C 1
ATOM 1122 O O . THR A 1 145 ? -0.536 -1.718 1.798 1.00 94.56 145 THR A O 1
ATOM 1125 N N . ILE A 1 146 ? 0.747 -0.060 2.642 1.00 95.31 146 ILE A N 1
ATOM 1126 C CA . ILE A 1 146 ? 1.686 0.047 1.525 1.00 95.31 146 ILE A CA 1
ATOM 1127 C C . ILE A 1 146 ? 3.109 -0.030 2.083 1.00 95.31 146 ILE A C 1
ATOM 1129 O O . ILE A 1 146 ? 3.521 0.814 2.878 1.00 95.31 146 ILE A O 1
ATOM 1133 N N . ALA A 1 147 ? 3.863 -1.032 1.642 1.00 93.75 147 ALA A N 1
ATOM 1134 C CA . ALA A 1 147 ? 5.285 -1.184 1.899 1.00 93.75 147 ALA A CA 1
ATOM 1135 C C . ALA A 1 147 ? 6.055 -1.067 0.577 1.00 93.75 147 ALA A C 1
ATOM 1137 O O . ALA A 1 147 ? 5.818 -1.821 -0.364 1.00 93.75 147 ALA A O 1
ATOM 1138 N N . ILE A 1 148 ? 6.963 -0.099 0.502 1.00 91.62 148 ILE A N 1
ATOM 1139 C CA . ILE A 1 148 ? 7.826 0.161 -0.647 1.00 91.62 148 ILE A CA 1
ATOM 1140 C C . ILE A 1 148 ? 9.265 0.019 -0.171 1.00 91.62 148 ILE A C 1
ATOM 1142 O O . ILE A 1 148 ? 9.763 0.840 0.599 1.00 91.62 148 ILE A O 1
ATOM 1146 N N . GLU A 1 149 ? 9.951 -1.017 -0.628 1.00 88.56 149 GLU A N 1
ATOM 1147 C CA . GLU A 1 149 ? 11.313 -1.310 -0.221 1.00 88.56 149 GLU A CA 1
ATOM 1148 C C . GLU A 1 149 ? 12.347 -1.082 -1.314 1.00 88.56 149 GLU A C 1
ATOM 1150 O O . GLU A 1 149 ? 12.186 -1.480 -2.465 1.00 88.56 149 GLU A O 1
ATOM 1155 N N . ASN A 1 150 ? 13.482 -0.517 -0.908 1.00 84.38 150 ASN A N 1
ATOM 1156 C CA . ASN A 1 150 ? 14.626 -0.206 -1.759 1.00 84.38 150 ASN A CA 1
ATOM 1157 C C . ASN A 1 150 ? 14.268 0.648 -2.995 1.00 84.38 150 ASN A C 1
ATOM 1159 O O . ASN A 1 150 ? 14.881 0.477 -4.051 1.00 84.38 150 ASN A O 1
ATOM 1163 N N . CYS A 1 151 ? 13.319 1.581 -2.871 1.00 82.75 151 CYS A N 1
ATOM 1164 C CA . CYS A 1 151 ? 12.978 2.496 -3.960 1.00 82.75 151 CYS A CA 1
ATOM 1165 C C . CYS A 1 151 ? 14.100 3.509 -4.237 1.00 82.75 151 CYS A C 1
ATOM 1167 O O . CYS A 1 151 ? 14.949 3.795 -3.380 1.00 82.75 151 CYS A O 1
ATOM 1169 N N . THR A 1 152 ? 14.097 4.044 -5.458 1.00 80.44 152 THR A N 1
ATOM 1170 C CA . THR A 1 152 ? 15.046 5.064 -5.933 1.00 80.44 152 THR A CA 1
ATOM 1171 C C . THR A 1 152 ? 14.384 6.303 -6.532 1.00 80.44 152 THR A C 1
ATOM 1173 O O . THR A 1 152 ? 15.077 7.266 -6.838 1.00 80.44 152 THR A O 1
ATOM 1176 N N . GLY A 1 153 ? 13.072 6.259 -6.765 1.00 76.88 153 GLY A N 1
ATOM 1177 C CA . GLY A 1 153 ? 12.295 7.333 -7.373 1.00 76.88 153 GLY A CA 1
ATOM 1178 C C . GLY A 1 153 ? 11.658 8.282 -6.353 1.00 76.88 153 GLY A C 1
ATOM 1179 O O . GLY A 1 153 ? 11.666 7.998 -5.152 1.00 76.88 153 GLY A O 1
ATOM 1180 N N . PRO A 1 154 ? 11.084 9.400 -6.835 1.00 80.31 154 PRO A N 1
ATOM 1181 C CA . PRO A 1 154 ? 10.394 10.367 -5.990 1.00 80.31 154 PRO A CA 1
ATOM 1182 C C . PRO A 1 154 ? 9.135 9.763 -5.357 1.00 80.31 154 PRO A C 1
ATOM 1184 O O . PRO A 1 154 ? 8.493 8.884 -5.929 1.00 80.31 154 PRO A O 1
ATOM 1187 N N . LEU A 1 155 ? 8.765 10.276 -4.182 1.00 83.69 155 LEU A N 1
ATOM 1188 C CA . LEU A 1 155 ? 7.554 9.878 -3.448 1.00 83.69 155 LEU A CA 1
ATOM 1189 C C . LEU A 1 155 ? 6.405 10.888 -3.597 1.00 83.69 155 LEU A C 1
ATOM 1191 O O . LEU A 1 155 ? 5.367 10.725 -2.960 1.00 83.69 155 LEU A O 1
ATOM 1195 N N . SER A 1 156 ? 6.580 11.902 -4.449 1.00 85.19 156 SER A N 1
ATOM 1196 C CA . SER A 1 156 ? 5.637 13.010 -4.660 1.00 85.19 156 SER A CA 1
ATOM 1197 C C . SER A 1 156 ? 4.229 12.548 -5.036 1.00 85.19 156 SER A C 1
ATOM 1199 O O . SER A 1 156 ? 3.236 13.138 -4.623 1.00 85.19 156 SER A O 1
ATOM 1201 N N . ASP A 1 157 ? 4.121 11.472 -5.813 1.00 87.94 157 ASP A N 1
ATOM 1202 C CA . ASP A 1 157 ? 2.822 10.952 -6.240 1.00 87.94 157 ASP A CA 1
ATOM 1203 C C . ASP A 1 157 ? 2.065 10.313 -5.069 1.00 87.94 157 ASP A C 1
ATOM 1205 O O . ASP A 1 157 ? 0.850 10.483 -4.932 1.00 87.94 157 ASP A O 1
ATOM 1209 N N . LEU A 1 158 ? 2.791 9.626 -4.181 1.00 87.81 158 LEU A N 1
ATOM 1210 C CA . LEU A 1 158 ? 2.225 9.037 -2.973 1.00 87.81 158 LEU A CA 1
ATOM 1211 C C . LEU A 1 158 ? 1.852 10.124 -1.955 1.00 87.81 158 LEU A C 1
ATOM 1213 O O . LEU A 1 158 ? 0.753 10.071 -1.402 1.00 87.81 158 LEU A O 1
ATOM 1217 N N . THR A 1 159 ? 2.705 11.137 -1.746 1.00 88.75 159 THR A N 1
ATOM 1218 C CA . THR A 1 159 ? 2.388 12.272 -0.855 1.00 88.75 159 THR A CA 1
ATOM 1219 C C . THR A 1 159 ? 1.171 13.037 -1.356 1.00 88.75 159 THR A C 1
ATOM 1221 O O . THR A 1 159 ? 0.259 13.333 -0.584 1.00 88.75 159 THR A O 1
ATOM 1224 N N . ARG A 1 160 ? 1.081 13.278 -2.669 1.00 89.12 160 ARG A N 1
ATOM 1225 C CA . ARG A 1 160 ? -0.090 13.900 -3.295 1.00 89.12 160 ARG A CA 1
ATOM 1226 C C . ARG A 1 160 ? -1.365 13.088 -3.079 1.00 89.12 160 ARG A C 1
ATOM 1228 O O . ARG A 1 160 ? -2.420 13.682 -2.859 1.00 89.12 160 ARG A O 1
ATOM 1235 N N . CYS A 1 161 ? -1.285 11.757 -3.118 1.00 88.69 161 CYS A N 1
ATOM 1236 C CA . CYS A 1 161 ? -2.438 10.912 -2.819 1.00 88.69 161 CYS A CA 1
ATOM 1237 C C . CYS A 1 161 ? -2.890 11.046 -1.362 1.00 88.69 161 CYS A C 1
ATOM 1239 O O . CYS A 1 161 ? -4.089 11.129 -1.112 1.00 88.69 161 CYS A O 1
ATOM 1241 N N . LEU A 1 162 ? -1.958 11.113 -0.409 1.00 89.19 162 LEU A N 1
ATOM 1242 C CA . LEU A 1 162 ? -2.280 11.262 1.015 1.00 89.19 162 LEU A CA 1
ATOM 1243 C C . LEU A 1 162 ? -2.837 12.642 1.372 1.00 89.19 162 LEU A C 1
ATOM 1245 O O . LEU A 1 162 ? -3.719 12.737 2.220 1.00 89.19 162 LEU A O 1
ATOM 1249 N N . ARG A 1 163 ? -2.401 13.697 0.677 1.00 89.31 163 ARG A N 1
ATOM 1250 C CA . ARG A 1 163 ? -2.956 15.051 0.833 1.00 89.31 163 ARG A CA 1
ATOM 1251 C C . ARG A 1 163 ? -4.378 15.200 0.300 1.00 89.31 163 ARG A C 1
ATOM 1253 O O . ARG A 1 163 ? -5.043 16.171 0.644 1.00 89.31 163 ARG A O 1
ATOM 1260 N N . ASN A 1 164 ? -4.841 14.294 -0.562 1.00 88.81 164 ASN A N 1
ATOM 1261 C CA . ASN A 1 164 ? -6.138 14.426 -1.210 1.00 88.81 164 ASN A CA 1
ATOM 1262 C C . ASN A 1 164 ? -7.241 13.657 -0.454 1.00 88.81 164 ASN A C 1
ATOM 1264 O O . ASN A 1 164 ? -7.376 12.447 -0.650 1.00 88.81 164 ASN A O 1
ATOM 1268 N N . PRO A 1 165 ? -8.104 14.331 0.333 1.00 84.38 165 PRO A N 1
ATOM 1269 C CA . PRO A 1 165 ? -9.125 13.667 1.143 1.00 84.38 165 PRO A CA 1
ATOM 1270 C C . PRO A 1 165 ? -10.223 12.986 0.314 1.00 84.38 165 PRO A C 1
ATOM 1272 O O . PRO A 1 165 ? -10.980 12.175 0.852 1.00 84.38 165 PRO A O 1
ATOM 1275 N N . THR A 1 166 ? -10.339 13.284 -0.987 1.00 85.62 166 THR A N 1
ATOM 1276 C CA . THR A 1 166 ? -11.304 12.593 -1.855 1.00 85.62 166 THR A CA 1
ATOM 1277 C C . THR A 1 166 ? -10.907 11.133 -2.074 1.00 85.62 166 THR A C 1
ATOM 1279 O O . THR A 1 166 ? -11.777 10.262 -2.187 1.00 85.62 166 THR A O 1
ATOM 1282 N N . LEU A 1 167 ? -9.605 10.832 -2.026 1.00 86.75 167 LEU A N 1
ATOM 1283 C CA . LEU A 1 167 ? -9.097 9.474 -2.127 1.00 86.75 167 LEU A CA 1
ATOM 1284 C C . LEU A 1 167 ? -9.388 8.702 -0.842 1.00 86.75 167 LEU A C 1
ATOM 1286 O O . LEU A 1 167 ? -9.158 9.161 0.278 1.00 86.75 167 LEU A O 1
ATOM 1290 N N . ARG A 1 168 ? -9.881 7.473 -0.986 1.00 87.75 168 ARG A N 1
ATOM 1291 C CA . ARG A 1 168 ? -10.054 6.567 0.152 1.00 87.75 168 ARG A CA 1
ATOM 1292 C C . ARG A 1 168 ? -8.725 6.237 0.829 1.00 87.75 168 ARG A C 1
ATOM 1294 O O . ARG A 1 168 ? -8.699 6.140 2.051 1.00 87.75 168 ARG A O 1
ATOM 1301 N N . MET A 1 169 ? -7.635 6.153 0.067 1.00 87.75 169 MET A N 1
ATOM 1302 C CA . MET A 1 169 ? -6.280 5.965 0.595 1.00 87.75 169 MET A CA 1
ATOM 1303 C C . MET A 1 169 ? -5.917 7.042 1.633 1.00 87.75 169 MET A C 1
ATOM 1305 O O . MET A 1 169 ? -5.499 6.704 2.734 1.00 87.75 169 MET A O 1
ATOM 1309 N N . ALA A 1 170 ? -6.196 8.321 1.361 1.00 87.69 170 ALA A N 1
ATOM 1310 C CA . ALA A 1 170 ? -5.972 9.411 2.318 1.00 87.69 170 ALA A CA 1
ATOM 1311 C C . ALA A 1 170 ? -6.811 9.299 3.602 1.00 87.69 170 ALA A C 1
ATOM 1313 O O . ALA A 1 170 ? -6.518 9.955 4.596 1.00 87.69 170 ALA A O 1
ATOM 1314 N N . ARG A 1 171 ? -7.864 8.478 3.606 1.00 86.12 171 ARG A N 1
ATOM 1315 C CA . ARG A 1 171 ? -8.793 8.332 4.734 1.00 86.12 171 ARG A CA 1
ATOM 1316 C C . ARG A 1 171 ? -8.711 6.982 5.443 1.00 86.12 171 ARG A C 1
ATOM 1318 O O . ARG A 1 171 ? -9.319 6.841 6.497 1.00 86.12 171 ARG A O 1
ATOM 1325 N N . GLN A 1 172 ? -8.041 5.989 4.854 1.00 87.81 172 GLN A N 1
ATOM 1326 C CA . GLN A 1 172 ? -8.019 4.600 5.343 1.00 87.81 172 GLN A CA 1
ATOM 1327 C C . GLN A 1 172 ? -6.649 3.922 5.276 1.00 87.81 172 GLN A C 1
ATOM 1329 O O . GLN A 1 172 ? -6.515 2.822 5.808 1.00 87.81 172 GLN A O 1
ATOM 1334 N N . LEU A 1 173 ? -5.644 4.523 4.629 1.00 90.50 173 LEU A N 1
ATOM 1335 C CA . LEU A 1 173 ? -4.296 3.964 4.631 1.00 90.50 173 LEU A CA 1
ATOM 1336 C C . LEU A 1 173 ? -3.691 4.140 6.027 1.00 90.50 173 LEU A C 1
ATOM 1338 O O . LEU A 1 173 ? -3.382 5.263 6.435 1.00 90.50 173 LEU A O 1
ATOM 1342 N N . VAL A 1 174 ? -3.574 3.018 6.735 1.00 91.19 174 VAL A N 1
ATOM 1343 C CA . VAL A 1 174 ? -3.126 2.909 8.128 1.00 91.19 174 VAL A CA 1
ATOM 1344 C C . VAL A 1 174 ? -1.614 2.887 8.202 1.00 91.19 174 VAL A C 1
ATOM 1346 O O . VAL A 1 174 ? -1.029 3.522 9.067 1.00 91.19 174 VAL A O 1
ATOM 1349 N N . GLU A 1 175 ? -0.964 2.172 7.292 1.00 93.56 175 GLU A N 1
ATOM 1350 C CA . GLU A 1 175 ? 0.464 1.919 7.396 1.00 93.56 175 GLU A CA 1
ATOM 1351 C C . GLU A 1 175 ? 1.171 2.206 6.077 1.00 93.56 175 GLU A C 1
ATOM 1353 O O . GLU A 1 175 ? 0.840 1.644 5.027 1.00 93.56 175 GLU A O 1
ATOM 1358 N N . VAL A 1 176 ? 2.179 3.072 6.155 1.00 94.06 176 VAL A N 1
ATOM 1359 C CA . VAL A 1 176 ? 3.072 3.402 5.048 1.00 94.06 176 VAL A CA 1
ATOM 1360 C C . VAL A 1 176 ? 4.498 3.134 5.485 1.00 94.06 176 VAL A C 1
ATOM 1362 O O . VAL A 1 176 ? 5.028 3.815 6.359 1.00 94.06 176 VAL A O 1
ATOM 1365 N N . LYS A 1 177 ? 5.137 2.151 4.860 1.00 93.88 177 LYS A N 1
ATOM 1366 C CA . LYS A 1 177 ? 6.545 1.821 5.082 1.00 93.88 177 LYS A CA 1
ATOM 1367 C C . LYS A 1 177 ? 7.321 2.099 3.812 1.00 93.88 177 LYS A C 1
ATOM 1369 O O . LYS A 1 177 ? 7.056 1.484 2.786 1.00 93.88 177 LYS A O 1
ATOM 1374 N N . VAL A 1 178 ? 8.289 3.003 3.874 1.00 89.94 178 VAL A N 1
ATOM 1375 C CA . VAL A 1 178 ? 9.163 3.316 2.746 1.00 89.94 178 VAL A CA 1
ATOM 1376 C C . VAL A 1 178 ? 10.616 3.149 3.154 1.00 89.94 178 VAL A C 1
ATOM 1378 O O . VAL A 1 178 ? 11.109 3.794 4.082 1.00 89.94 178 VAL A O 1
ATOM 1381 N N . THR A 1 179 ? 11.325 2.288 2.431 1.00 88.00 179 THR A N 1
ATOM 1382 C CA . THR A 1 179 ? 12.766 2.119 2.584 1.00 88.00 179 THR A CA 1
ATOM 1383 C C . THR A 1 179 ? 13.461 2.485 1.286 1.00 88.00 179 THR A C 1
ATOM 1385 O O . THR A 1 179 ? 13.137 1.967 0.221 1.00 88.00 179 THR A O 1
ATOM 1388 N N . ALA A 1 180 ? 14.425 3.394 1.365 1.00 82.06 180 ALA A N 1
ATOM 1389 C CA . ALA A 1 180 ? 15.133 3.885 0.191 1.00 82.06 180 ALA A CA 1
ATOM 1390 C C . ALA A 1 180 ? 16.556 3.337 0.112 1.00 82.06 180 ALA A C 1
ATOM 1392 O O . ALA A 1 180 ? 17.212 3.078 1.134 1.00 82.06 180 ALA A O 1
ATOM 1393 N N . ARG A 1 181 ? 17.066 3.210 -1.119 1.00 75.56 181 ARG A N 1
ATOM 1394 C CA . ARG A 1 181 ? 18.507 3.025 -1.339 1.00 75.56 181 ARG A CA 1
ATOM 1395 C C . ARG A 1 181 ? 19.254 4.320 -0.974 1.00 75.56 181 ARG A C 1
ATOM 1397 O O . ARG A 1 181 ? 18.706 5.417 -1.055 1.00 75.56 181 ARG A O 1
ATOM 1404 N N . LYS A 1 182 ? 20.511 4.183 -0.535 1.00 68.38 182 LYS A N 1
ATOM 1405 C CA . LYS A 1 182 ? 21.366 5.297 -0.080 1.00 68.38 182 LYS A CA 1
ATOM 1406 C 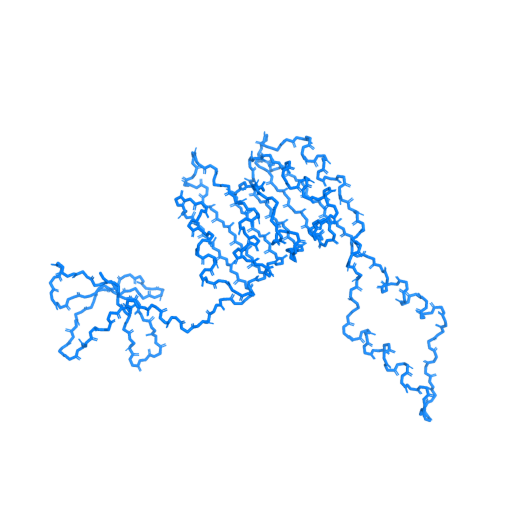C . LYS A 1 182 ? 21.349 6.458 -1.089 1.00 68.38 182 LYS A C 1
ATOM 1408 O O . LYS A 1 182 ? 21.544 6.223 -2.276 1.00 68.38 182 LYS A O 1
ATOM 1413 N N . ASN A 1 183 ? 21.142 7.680 -0.592 1.00 64.19 183 ASN A N 1
ATOM 1414 C CA . ASN A 1 183 ? 21.096 8.941 -1.352 1.00 64.19 183 ASN A CA 1
ATOM 1415 C C . ASN A 1 183 ? 20.007 9.031 -2.441 1.00 64.19 183 ASN A C 1
ATOM 1417 O O . ASN A 1 183 ? 20.045 9.959 -3.240 1.00 64.19 183 ASN A O 1
ATOM 1421 N N . ALA A 1 184 ? 19.062 8.087 -2.498 1.00 66.88 184 ALA A N 1
ATOM 1422 C CA . ALA A 1 184 ? 18.026 8.072 -3.530 1.00 66.88 184 ALA A CA 1
ATOM 1423 C C . ALA A 1 184 ? 16.689 8.664 -3.060 1.00 66.88 184 ALA A C 1
ATOM 1425 O O . ALA A 1 184 ? 15.829 8.952 -3.884 1.00 66.88 184 ALA A O 1
ATOM 1426 N N . LEU A 1 185 ? 16.505 8.832 -1.746 1.00 67.25 185 LEU A N 1
ATOM 1427 C CA . LEU A 1 185 ? 15.311 9.476 -1.218 1.00 67.25 185 LEU A CA 1
ATOM 1428 C C . LEU A 1 185 ? 15.494 10.985 -1.213 1.00 67.25 185 LEU A C 1
ATOM 1430 O O . LEU A 1 185 ? 16.406 11.497 -0.566 1.00 67.25 185 LEU A O 1
ATOM 1434 N N . ASP A 1 186 ? 14.591 11.671 -1.895 1.00 74.12 186 ASP A N 1
ATOM 1435 C CA . ASP A 1 186 ? 14.417 13.101 -1.724 1.00 74.12 186 ASP A CA 1
ATOM 1436 C C . ASP A 1 186 ? 13.990 13.393 -0.273 1.00 74.12 186 ASP A C 1
ATOM 1438 O O . ASP A 1 186 ? 12.986 12.866 0.221 1.00 74.12 186 ASP A O 1
ATOM 1442 N N . GLU A 1 187 ? 14.786 14.196 0.439 1.00 78.56 187 GLU A N 1
ATOM 1443 C CA . GLU A 1 187 ? 14.501 14.550 1.832 1.00 78.56 187 GLU A CA 1
ATOM 1444 C C . GLU A 1 187 ? 13.223 15.393 1.944 1.00 78.56 187 GLU A C 1
ATOM 1446 O O . GLU A 1 187 ? 12.568 15.333 2.983 1.00 78.56 187 GLU A O 1
ATOM 1451 N N . GLU A 1 188 ? 12.825 16.120 0.892 1.00 81.56 188 GLU A N 1
ATOM 1452 C CA . GLU A 1 188 ? 11.536 16.819 0.867 1.00 81.56 188 GLU A CA 1
ATOM 1453 C C . GLU A 1 188 ? 10.375 15.821 0.819 1.00 81.56 188 GLU A C 1
ATOM 1455 O O . GLU A 1 188 ? 9.563 15.798 1.741 1.00 81.56 188 GLU A O 1
ATOM 1460 N N . GLY A 1 189 ? 10.347 14.899 -0.150 1.00 78.69 189 GLY A N 1
ATOM 1461 C CA . GLY A 1 189 ? 9.312 13.857 -0.210 1.00 78.69 189 GLY A CA 1
ATOM 1462 C C . GLY A 1 189 ? 9.200 13.013 1.071 1.00 78.69 189 GLY A C 1
ATOM 1463 O O . GLY A 1 189 ? 8.105 12.629 1.486 1.00 78.69 189 GLY A O 1
ATOM 1464 N N . LYS A 1 190 ? 10.321 12.766 1.757 1.00 83.31 190 LYS A N 1
ATOM 1465 C CA . LYS A 1 190 ? 10.342 12.103 3.071 1.00 83.31 190 LYS A CA 1
ATOM 1466 C C . LYS A 1 190 ? 9.717 12.961 4.174 1.00 83.31 190 LYS A C 1
ATOM 1468 O O . LYS A 1 190 ? 8.981 12.421 5.001 1.00 83.31 190 LYS A O 1
ATOM 1473 N N . ARG A 1 191 ? 10.021 14.264 4.222 1.00 85.25 191 ARG A N 1
ATOM 1474 C CA . ARG A 1 191 ? 9.389 15.204 5.164 1.00 85.25 191 ARG A CA 1
ATOM 1475 C C . ARG A 1 191 ? 7.889 15.269 4.922 1.00 85.25 191 ARG A C 1
ATOM 1477 O O . ARG A 1 191 ? 7.132 15.119 5.874 1.00 85.25 191 ARG A O 1
ATOM 1484 N N . GLU A 1 192 ? 7.471 15.408 3.668 1.00 88.00 192 GLU A N 1
ATOM 1485 C CA . GLU A 1 192 ? 6.058 15.466 3.295 1.00 88.00 192 GLU A CA 1
ATOM 1486 C C . GLU A 1 192 ? 5.292 14.204 3.701 1.00 88.00 192 GLU A C 1
ATOM 1488 O O . GLU A 1 192 ? 4.201 14.309 4.252 1.00 88.00 192 GLU A O 1
ATOM 1493 N N . LEU A 1 193 ? 5.862 13.011 3.488 1.00 87.38 193 LEU A N 1
ATOM 1494 C CA . LEU A 1 193 ? 5.246 11.769 3.962 1.00 87.38 193 LEU A CA 1
ATOM 1495 C C . LEU A 1 193 ? 5.129 11.738 5.486 1.00 87.38 193 LEU A C 1
ATOM 1497 O O . LEU A 1 193 ? 4.100 11.320 6.009 1.00 87.38 193 LEU A O 1
ATOM 1501 N N . LYS A 1 194 ? 6.167 12.184 6.200 1.00 88.81 194 LYS A N 1
ATOM 1502 C CA . LYS A 1 194 ? 6.180 12.187 7.667 1.00 88.81 194 LYS A CA 1
ATOM 1503 C C . LYS A 1 194 ? 5.175 13.145 8.298 1.00 88.81 194 LYS A C 1
ATOM 1505 O O . LYS A 1 194 ? 4.790 12.898 9.432 1.00 88.81 194 LYS A O 1
ATOM 1510 N N . VAL A 1 195 ? 4.725 14.190 7.599 1.00 91.00 195 VAL A N 1
ATOM 1511 C CA . VAL A 1 195 ? 3.642 15.067 8.094 1.00 91.00 195 VAL A CA 1
ATOM 1512 C C . VAL A 1 195 ? 2.367 14.270 8.377 1.00 91.00 195 VAL A C 1
ATOM 1514 O O . VAL A 1 195 ? 1.618 14.614 9.282 1.00 91.00 195 VAL A O 1
ATOM 1517 N N . HIS A 1 196 ? 2.156 13.181 7.638 1.00 88.81 196 HIS A N 1
ATOM 1518 C CA . HIS A 1 196 ? 0.996 12.314 7.788 1.00 88.81 196 HIS A CA 1
ATOM 1519 C C . HIS A 1 196 ? 1.150 11.243 8.882 1.00 88.81 196 HIS A C 1
ATOM 1521 O O . HIS A 1 196 ? 0.221 10.460 9.097 1.00 88.81 196 HIS A O 1
ATOM 1527 N N . ASP A 1 197 ? 2.313 11.158 9.537 1.00 90.81 197 ASP A N 1
ATOM 1528 C CA . ASP A 1 197 ? 2.532 10.245 10.658 1.00 90.81 197 ASP A CA 1
ATOM 1529 C C . ASP A 1 197 ? 1.723 10.703 11.871 1.00 90.81 197 ASP A C 1
ATOM 1531 O O . ASP A 1 197 ? 1.738 11.873 12.247 1.00 90.81 197 ASP A O 1
ATOM 1535 N N . GLY A 1 198 ? 0.996 9.780 12.488 1.00 85.94 198 GLY A N 1
ATOM 1536 C CA . GLY A 1 198 ? 0.148 10.085 13.627 1.00 85.94 198 GLY A CA 1
ATOM 1537 C C . GLY A 1 198 ? -1.211 10.711 13.280 1.00 85.94 198 GLY A C 1
ATOM 1538 O O . GLY A 1 198 ? -1.963 11.047 14.195 1.00 85.94 198 GLY A O 1
ATOM 1539 N N . GLU A 1 199 ? -1.575 10.869 12.004 1.00 86.56 199 GLU A N 1
ATOM 1540 C CA . GLU A 1 199 ? -2.899 11.390 11.632 1.00 86.56 199 GLU A CA 1
ATOM 1541 C C . GLU A 1 199 ? -4.017 10.392 11.969 1.00 86.56 199 GLU A C 1
ATOM 1543 O O . GLU A 1 199 ? -3.964 9.222 11.587 1.00 86.56 199 GLU A O 1
ATOM 1548 N N . PHE A 1 200 ? -5.071 10.859 12.640 1.00 83.44 200 PHE A N 1
ATOM 1549 C CA . PHE A 1 200 ? -6.262 10.052 12.908 1.00 83.44 200 PHE A CA 1
ATOM 1550 C C . PHE A 1 200 ? -7.118 9.894 11.650 1.00 83.44 200 PHE A C 1
ATOM 1552 O O . PHE A 1 200 ? -7.508 10.871 11.007 1.00 83.44 200 PHE A O 1
ATOM 1559 N N . LEU A 1 201 ? -7.435 8.650 11.304 1.00 81.69 201 LEU A N 1
ATOM 1560 C CA . LEU A 1 201 ? -8.145 8.322 10.079 1.00 81.69 201 LEU A CA 1
ATOM 1561 C C . LEU A 1 201 ? -9.665 8.485 10.255 1.00 81.69 201 LEU A C 1
ATOM 1563 O O . LEU A 1 201 ? -10.263 7.866 11.136 1.00 81.69 201 LEU A O 1
ATOM 1567 N N . PRO A 1 202 ? -10.339 9.259 9.386 1.00 72.50 202 PRO A N 1
ATOM 1568 C CA . PRO A 1 202 ? -11.739 9.629 9.588 1.00 72.50 202 PRO A CA 1
ATOM 1569 C C . PRO A 1 202 ? -12.740 8.483 9.375 1.00 72.50 202 PRO A C 1
ATOM 1571 O O . PRO A 1 202 ? -13.901 8.621 9.752 1.00 72.50 202 PRO A O 1
ATOM 1574 N N . ILE A 1 203 ? -12.344 7.371 8.739 1.00 67.38 203 ILE A N 1
ATOM 1575 C CA . ILE A 1 203 ? -13.279 6.285 8.373 1.00 67.38 203 ILE A CA 1
ATOM 1576 C C . ILE A 1 203 ? -13.082 5.017 9.216 1.00 67.38 203 ILE A C 1
ATOM 1578 O O . ILE A 1 203 ? -13.946 4.138 9.245 1.00 67.38 203 ILE A O 1
ATOM 1582 N N . THR A 1 204 ? -11.969 4.894 9.923 1.00 57.16 204 THR A N 1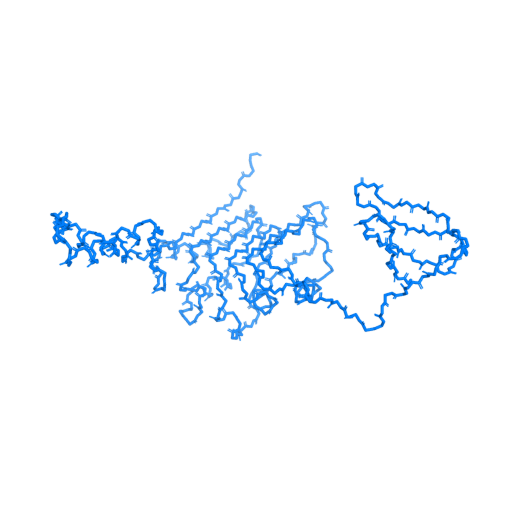
ATOM 1583 C CA . THR A 1 204 ? -11.616 3.674 10.641 1.00 57.16 204 THR A CA 1
ATOM 1584 C C . THR A 1 204 ? -11.702 3.925 12.135 1.00 57.16 204 THR A C 1
ATOM 1586 O O . THR A 1 204 ? -10.773 4.427 12.745 1.00 57.16 204 THR A O 1
ATOM 1589 N N . LYS A 1 205 ? -12.843 3.576 12.735 1.00 55.78 205 LYS A N 1
ATOM 1590 C CA . LYS A 1 205 ? -12.917 3.368 14.187 1.00 55.78 205 LYS A CA 1
ATOM 1591 C C . LYS A 1 205 ? -12.281 2.024 14.514 1.00 55.78 205 LYS A C 1
ATOM 1593 O O . LYS A 1 205 ? -12.512 1.058 13.775 1.00 55.78 205 LYS A O 1
ATOM 1598 N N . GLU A 1 206 ? -11.521 1.956 15.598 1.00 56.59 206 GLU A N 1
ATOM 1599 C CA . GLU A 1 206 ? -10.957 0.707 16.091 1.00 56.59 206 GLU A CA 1
ATOM 1600 C C . GLU A 1 206 ? -12.092 -0.308 16.303 1.00 56.59 206 GLU A C 1
ATOM 1602 O O . GLU A 1 206 ? -13.063 -0.087 17.033 1.00 56.59 206 GLU A O 1
ATOM 1607 N N . LYS A 1 207 ? -12.051 -1.421 15.561 1.00 59.72 207 LYS A N 1
ATOM 1608 C CA . LYS A 1 207 ? -13.103 -2.432 15.663 1.00 59.72 207 LYS A CA 1
ATOM 1609 C C . LYS A 1 207 ? -12.865 -3.235 16.929 1.00 59.72 207 LYS A C 1
ATOM 1611 O O . LYS A 1 207 ? -11.907 -3.996 16.984 1.00 59.72 207 LYS A O 1
ATOM 1616 N N . PHE A 1 208 ? -13.813 -3.177 17.862 1.00 58.34 208 PHE A N 1
ATOM 1617 C CA . PHE A 1 208 ? -13.818 -4.100 18.994 1.00 58.34 208 PHE A CA 1
ATOM 1618 C C . PHE A 1 208 ? -13.651 -5.563 18.550 1.00 58.34 208 PHE A C 1
ATOM 1620 O O . PHE A 1 208 ? -14.294 -5.965 17.558 1.00 58.34 208 PHE A O 1
ATOM 1627 N N . PRO A 1 209 ? -12.880 -6.362 19.309 1.00 61.09 209 PRO A N 1
ATOM 1628 C CA . PRO A 1 209 ? -12.889 -7.815 19.205 1.00 61.09 209 PRO A CA 1
ATOM 1629 C C . PRO A 1 209 ? -14.318 -8.371 19.257 1.00 61.09 209 PRO A C 1
ATOM 1631 O O . PRO A 1 209 ? -15.226 -7.762 19.837 1.00 61.09 209 PRO A O 1
ATOM 1634 N N . ALA A 1 210 ? -14.545 -9.511 18.605 1.00 61.22 210 ALA A N 1
ATOM 1635 C CA . ALA A 1 210 ? -15.877 -10.112 18.521 1.00 61.22 210 ALA A CA 1
ATOM 1636 C C . ALA A 1 210 ? -16.422 -10.469 19.914 1.00 61.22 210 ALA A C 1
ATOM 1638 O O . ALA A 1 210 ? -17.608 -10.299 20.184 1.00 61.22 210 ALA A O 1
ATOM 1639 N N . GLU A 1 211 ? -15.530 -10.869 20.814 1.00 58.25 211 GLU A N 1
ATOM 1640 C CA . GLU A 1 211 ? -15.782 -11.208 22.208 1.00 58.25 211 GLU A CA 1
ATOM 1641 C C . GLU A 1 211 ? -16.255 -9.983 23.000 1.00 58.25 211 GLU A C 1
ATOM 1643 O O . GLU A 1 211 ? -17.239 -10.059 23.733 1.00 58.25 211 GLU A O 1
ATOM 1648 N N . SER A 1 212 ? -15.626 -8.821 22.791 1.00 59.81 212 SER A N 1
ATOM 1649 C CA . SER A 1 212 ? -16.030 -7.556 23.420 1.00 59.81 212 SER A CA 1
ATOM 1650 C C . SER A 1 212 ? -17.402 -7.090 22.926 1.00 59.81 212 SER A C 1
ATOM 1652 O O . SER A 1 212 ? -18.221 -6.628 23.718 1.00 59.81 212 SER A O 1
ATOM 1654 N N . LYS A 1 213 ? -17.697 -7.269 21.631 1.00 60.97 213 LYS A N 1
ATOM 1655 C CA . LYS A 1 213 ? -19.030 -6.988 21.067 1.00 60.97 213 LYS A CA 1
ATOM 1656 C C . LYS A 1 213 ? -20.096 -7.924 21.635 1.00 60.97 213 LYS A C 1
ATOM 1658 O O . LYS A 1 213 ? -21.181 -7.463 21.973 1.00 60.97 213 LYS A O 1
ATOM 1663 N N . ALA A 1 214 ? -19.795 -9.217 21.759 1.00 60.09 214 ALA A N 1
ATOM 1664 C CA . ALA A 1 214 ? -20.705 -10.204 22.335 1.00 60.09 214 ALA A CA 1
ATOM 1665 C C . ALA A 1 214 ? -20.978 -9.931 23.823 1.00 60.09 214 ALA A C 1
ATOM 1667 O O . ALA A 1 214 ? -22.126 -10.003 24.256 1.00 60.09 214 ALA A O 1
ATOM 1668 N N . ALA A 1 215 ? -19.951 -9.541 24.584 1.00 60.62 215 ALA A N 1
ATOM 1669 C CA . ALA A 1 215 ? -20.099 -9.120 25.974 1.00 60.62 215 ALA A CA 1
ATOM 1670 C C . ALA A 1 215 ? -20.985 -7.867 26.101 1.00 60.62 215 ALA A C 1
ATOM 1672 O O . ALA A 1 215 ? -21.906 -7.865 26.915 1.00 60.62 215 ALA A O 1
ATOM 1673 N N . MET A 1 216 ? -20.785 -6.843 25.256 1.00 58.84 216 MET A N 1
ATOM 1674 C CA . MET A 1 216 ? -21.656 -5.656 25.223 1.00 58.84 216 MET A CA 1
ATOM 1675 C C . MET A 1 216 ? -23.111 -6.007 24.888 1.00 58.84 216 MET A C 1
ATOM 1677 O O . MET A 1 216 ? -24.024 -5.522 25.551 1.00 58.84 216 MET A O 1
ATOM 1681 N N . LEU A 1 217 ? -23.344 -6.859 23.884 1.00 57.31 217 LEU A N 1
ATOM 1682 C CA . LEU A 1 217 ? -24.695 -7.283 23.499 1.00 57.31 217 LEU A CA 1
ATOM 1683 C C . LEU A 1 217 ? -25.384 -8.082 24.615 1.00 57.31 217 LEU A C 1
ATOM 1685 O O . LEU A 1 217 ? -26.550 -7.830 24.903 1.00 57.31 217 LEU A O 1
ATOM 1689 N N . SER A 1 218 ? -24.651 -8.982 25.279 1.00 53.78 218 SER A N 1
ATOM 1690 C CA . SER A 1 218 ? -25.149 -9.794 26.398 1.00 53.78 218 SER A CA 1
ATOM 1691 C C . SER A 1 218 ? -25.638 -8.927 27.565 1.00 53.78 218 SER A C 1
ATOM 1693 O O . SER A 1 218 ? -26.743 -9.128 28.073 1.00 53.78 218 SER A O 1
ATOM 1695 N N . VAL A 1 219 ? -24.870 -7.892 27.922 1.00 53.06 219 VAL A N 1
ATOM 1696 C CA . VAL A 1 219 ? -25.221 -6.917 28.971 1.00 53.06 219 VAL A CA 1
ATOM 1697 C C . VAL A 1 219 ? -26.520 -6.176 28.643 1.00 53.06 219 VAL A C 1
ATOM 1699 O O . VAL A 1 219 ? -27.353 -5.989 29.526 1.00 53.06 219 VAL A O 1
ATOM 1702 N N . VAL A 1 220 ? -26.730 -5.804 27.375 1.00 50.84 220 VAL A N 1
ATOM 1703 C CA . VAL A 1 220 ? -27.948 -5.107 26.925 1.00 50.84 220 VAL A CA 1
ATOM 1704 C C . VAL A 1 220 ? -29.175 -6.031 26.950 1.00 50.84 220 VAL A C 1
ATOM 1706 O O . VAL A 1 220 ? -30.271 -5.585 27.284 1.00 50.84 220 VAL A O 1
ATOM 1709 N N . THR A 1 221 ? -29.019 -7.326 26.654 1.00 49.09 221 THR A N 1
ATOM 1710 C CA . THR A 1 221 ? -30.139 -8.290 26.628 1.00 49.09 221 THR A CA 1
ATOM 1711 C C . THR A 1 221 ? -30.589 -8.806 28.001 1.00 49.09 221 THR A C 1
ATOM 1713 O O . THR A 1 221 ? -31.757 -9.160 28.164 1.00 49.09 221 THR A O 1
ATOM 1716 N N . ILE A 1 222 ? -29.710 -8.828 29.010 1.00 49.78 222 ILE A N 1
ATOM 1717 C CA . ILE A 1 222 ? -30.015 -9.375 30.351 1.00 49.78 222 ILE A CA 1
ATOM 1718 C C . ILE A 1 222 ? -30.929 -8.449 31.180 1.00 49.78 222 ILE A C 1
ATOM 1720 O O . ILE A 1 222 ? -31.424 -8.848 32.233 1.00 49.78 222 ILE A O 1
ATOM 1724 N N . ALA A 1 223 ? -31.273 -7.260 30.675 1.00 51.22 223 ALA A N 1
ATOM 1725 C CA . ALA A 1 223 ? -32.221 -6.344 31.316 1.00 51.22 223 ALA A CA 1
ATOM 1726 C C . ALA A 1 223 ? -33.641 -6.928 31.541 1.00 51.22 223 ALA A C 1
ATOM 1728 O O . ALA A 1 223 ? -34.448 -6.288 32.210 1.00 51.22 223 ALA A O 1
ATOM 1729 N N . SER A 1 224 ? -33.958 -8.127 31.024 1.00 51.44 224 SER A N 1
ATOM 1730 C CA . SER A 1 224 ? -35.293 -8.745 31.128 1.00 51.44 224 SER A CA 1
ATOM 1731 C C . SER A 1 224 ? -35.374 -10.120 31.815 1.00 51.44 224 SER A C 1
ATOM 1733 O O . SER A 1 224 ? -36.451 -10.712 31.822 1.00 51.44 224 SER A O 1
ATOM 1735 N N . SER A 1 225 ? -34.308 -10.653 32.431 1.00 54.06 225 SER A N 1
ATOM 1736 C CA . SER A 1 225 ? -34.375 -11.987 33.067 1.00 54.06 225 SER A CA 1
ATOM 1737 C C . SER A 1 225 ? -33.839 -12.027 34.499 1.00 54.06 225 SER A C 1
ATOM 1739 O O . SER A 1 225 ? -32.881 -11.344 34.839 1.00 54.06 225 SER A O 1
ATOM 1741 N N . THR A 1 226 ? -34.476 -12.863 35.320 1.00 55.16 226 THR A N 1
ATOM 1742 C CA . THR A 1 226 ? -34.457 -13.014 36.792 1.00 55.16 226 THR A CA 1
ATOM 1743 C C . THR A 1 226 ? -33.109 -13.307 37.479 1.00 55.16 226 THR A C 1
ATOM 1745 O O . THR A 1 226 ? -33.082 -13.675 38.652 1.00 55.16 226 THR A O 1
ATOM 1748 N N . THR A 1 227 ? -31.978 -13.128 36.805 1.00 53.06 227 THR A N 1
ATOM 1749 C CA . THR A 1 227 ? -30.627 -13.228 37.382 1.00 53.06 227 THR A CA 1
ATOM 1750 C C . THR A 1 227 ? -30.055 -11.832 37.596 1.00 53.06 227 THR A C 1
ATOM 1752 O O . THR A 1 227 ? -30.056 -11.035 36.664 1.00 53.06 227 THR A O 1
ATOM 1755 N N . LYS A 1 228 ? -29.571 -11.534 38.816 1.00 49.19 228 LYS A N 1
ATOM 1756 C CA . LYS A 1 228 ? -29.023 -10.219 39.206 1.00 49.19 228 LYS A CA 1
ATOM 1757 C C . LYS A 1 228 ? -28.101 -9.673 38.100 1.00 49.19 228 LYS A C 1
ATOM 1759 O O . LYS A 1 228 ? -27.037 -10.257 37.887 1.00 49.19 228 LYS A O 1
ATOM 1764 N N . PRO A 1 229 ? -28.487 -8.598 37.392 1.00 49.72 229 PRO A N 1
ATOM 1765 C CA . PRO A 1 229 ? -27.687 -8.083 36.295 1.00 49.72 229 PRO A CA 1
ATOM 1766 C C . PRO A 1 229 ? -26.380 -7.534 36.860 1.00 49.72 229 PRO A C 1
ATOM 1768 O O . PRO A 1 229 ? -26.389 -6.755 37.815 1.00 49.72 229 PRO A O 1
ATOM 1771 N N . ILE A 1 230 ? -25.253 -7.917 36.262 1.00 53.66 230 ILE A N 1
ATOM 1772 C CA . ILE A 1 230 ? -23.996 -7.199 36.467 1.00 53.66 230 ILE A CA 1
ATOM 1773 C C . ILE A 1 230 ? -24.203 -5.833 35.811 1.00 53.66 230 ILE A C 1
ATOM 1775 O O . ILE A 1 230 ? -24.111 -5.699 34.593 1.00 53.66 230 ILE A O 1
ATOM 1779 N N . HIS A 1 231 ? -24.577 -4.833 36.609 1.00 53.94 231 HIS A N 1
ATOM 1780 C CA . HIS A 1 231 ? -24.618 -3.449 36.160 1.00 53.94 231 HIS A CA 1
ATOM 1781 C C . HIS A 1 231 ? -23.183 -3.008 35.885 1.00 53.94 231 HIS A C 1
ATOM 1783 O O . HIS A 1 231 ? -22.406 -2.755 36.804 1.00 53.94 231 HIS A O 1
ATOM 1789 N N . LEU A 1 232 ? -22.824 -2.936 34.606 1.00 59.81 232 LEU A N 1
ATOM 1790 C CA . LEU A 1 232 ? -21.698 -2.118 34.187 1.00 59.81 232 LEU A CA 1
ATOM 1791 C C . LEU A 1 232 ? -22.088 -0.671 34.471 1.00 59.81 232 LEU A C 1
ATOM 1793 O O . LEU A 1 232 ? -23.042 -0.162 33.885 1.00 59.81 232 LEU A O 1
ATOM 1797 N N . GLY A 1 233 ? -21.394 -0.051 35.424 1.00 63.88 233 GLY A N 1
ATOM 1798 C CA . GLY A 1 233 ? -21.603 1.353 35.757 1.00 63.88 233 GLY A CA 1
ATOM 1799 C C . GLY A 1 233 ? -21.436 2.239 34.523 1.00 63.88 233 GLY A C 1
ATOM 1800 O O . GLY A 1 233 ? -20.694 1.901 33.595 1.00 63.88 233 GLY A O 1
ATOM 1801 N N . GLU A 1 234 ? -22.123 3.377 34.532 1.00 65.81 234 GLU A N 1
ATOM 1802 C CA . GLU A 1 234 ? -22.093 4.384 33.466 1.00 65.81 234 GLU A CA 1
ATOM 1803 C C . GLU A 1 234 ? -20.659 4.782 33.078 1.00 65.81 234 GLU A C 1
ATOM 1805 O O . GLU A 1 234 ? -20.359 4.942 31.896 1.00 65.81 234 GLU A O 1
ATOM 1810 N N . ASP A 1 235 ? -19.744 4.807 34.049 1.00 68.81 235 ASP A N 1
ATOM 1811 C CA . ASP A 1 235 ? -18.320 5.080 33.842 1.00 68.81 235 ASP A CA 1
ATOM 1812 C C . ASP A 1 235 ? -17.624 4.012 32.986 1.00 68.81 235 ASP A C 1
ATOM 1814 O O . ASP A 1 235 ? -16.827 4.333 32.104 1.00 68.81 235 ASP A O 1
ATOM 1818 N N . ILE A 1 236 ? -17.942 2.729 33.190 1.00 66.94 236 ILE A N 1
ATOM 1819 C CA . ILE A 1 236 ? -17.332 1.631 32.427 1.00 66.94 236 ILE A CA 1
ATOM 1820 C C . ILE A 1 236 ? -17.896 1.609 31.007 1.00 66.94 236 ILE A C 1
ATOM 1822 O O . ILE A 1 236 ? -17.139 1.445 30.053 1.00 66.94 236 ILE A O 1
ATOM 1826 N N . LEU A 1 237 ? -19.205 1.824 30.843 1.00 67.38 237 LEU A N 1
ATOM 1827 C CA . LEU A 1 237 ? -19.809 1.964 29.516 1.00 67.38 237 LEU A CA 1
ATOM 1828 C C . LEU A 1 237 ? -19.231 3.172 28.774 1.00 67.38 237 LEU A C 1
ATOM 1830 O O . LEU A 1 237 ? -18.889 3.048 27.600 1.00 67.38 237 LEU A O 1
ATOM 1834 N N . SER A 1 238 ? -19.042 4.300 29.458 1.00 65.75 238 SER A N 1
ATOM 1835 C CA . SER A 1 238 ? -18.414 5.498 28.894 1.00 65.75 238 SER A CA 1
ATOM 1836 C C . SER A 1 238 ? -16.974 5.237 28.454 1.00 65.75 238 SER A C 1
ATOM 1838 O O . SER A 1 238 ? -16.600 5.626 27.350 1.00 65.75 238 SER A O 1
ATOM 1840 N N . LEU A 1 239 ? -16.182 4.511 29.250 1.00 67.06 239 LEU A N 1
ATOM 1841 C CA . LEU A 1 239 ? -14.823 4.099 28.879 1.00 67.06 239 LEU A CA 1
ATOM 1842 C C . LEU A 1 239 ? -14.809 3.139 27.685 1.00 67.06 239 LEU A C 1
ATOM 1844 O O . LEU A 1 239 ? -13.981 3.286 26.790 1.00 67.06 239 LEU A O 1
ATOM 1848 N N . VAL A 1 240 ? -15.743 2.186 27.635 1.00 65.88 240 VAL A N 1
ATOM 1849 C CA . VAL A 1 240 ? -15.902 1.266 26.502 1.00 65.88 240 VAL A CA 1
ATOM 1850 C C . VAL A 1 240 ? -16.276 2.053 25.248 1.00 65.88 240 VAL A C 1
ATOM 1852 O O . VAL A 1 240 ? -15.615 1.904 24.229 1.00 65.88 240 VAL A O 1
ATOM 1855 N N . PHE A 1 241 ? -17.264 2.947 25.294 1.00 67.88 241 PHE A N 1
ATOM 1856 C CA . PHE A 1 241 ? -17.617 3.773 24.138 1.00 67.88 241 PHE A CA 1
ATOM 1857 C C . PHE A 1 241 ? -16.486 4.713 23.720 1.00 67.88 241 PHE A C 1
ATOM 1859 O O . PHE A 1 241 ? -16.253 4.856 22.520 1.00 67.88 241 PHE A O 1
ATOM 1866 N N . ALA A 1 242 ? -15.755 5.304 24.667 1.00 64.94 242 ALA A N 1
ATOM 1867 C CA . ALA A 1 242 ? -14.578 6.115 24.376 1.00 64.94 242 ALA A CA 1
ATOM 1868 C C . ALA A 1 242 ? -13.505 5.288 23.654 1.00 64.94 242 ALA A C 1
ATOM 1870 O O . ALA A 1 242 ? -13.025 5.710 22.607 1.00 64.94 242 ALA A O 1
ATOM 1871 N N . PHE A 1 243 ? -13.215 4.077 24.141 1.00 63.84 243 PHE A N 1
ATOM 1872 C CA . PHE A 1 243 ? -12.277 3.144 23.515 1.00 63.84 243 PHE A CA 1
ATOM 1873 C C . PHE A 1 243 ? -12.738 2.697 22.116 1.00 63.84 243 PHE A C 1
ATOM 1875 O O . PHE A 1 243 ? -11.983 2.767 21.155 1.00 63.84 243 PHE A O 1
ATOM 1882 N N . ALA A 1 244 ? -14.016 2.337 21.958 1.00 60.75 244 ALA A N 1
ATOM 1883 C CA . ALA A 1 244 ? -14.645 2.000 20.671 1.00 60.75 244 ALA A CA 1
ATOM 1884 C C . ALA A 1 244 ? -14.548 3.113 19.626 1.00 60.75 244 ALA A C 1
ATOM 1886 O O . ALA A 1 244 ? -14.688 2.888 18.421 1.00 60.75 244 ALA A O 1
ATOM 1887 N N . SER A 1 245 ? -14.465 4.343 20.125 1.00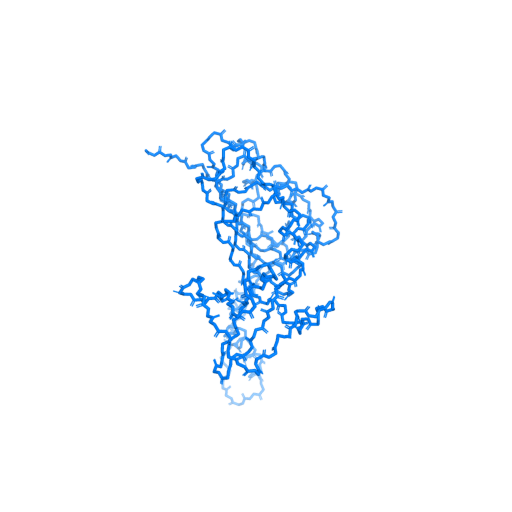 61.78 245 SER A N 1
ATOM 1888 C CA . SER A 1 245 ? -14.471 5.559 19.333 1.00 61.78 245 SER A CA 1
ATOM 1889 C C . SER A 1 245 ? -13.066 6.018 18.980 1.00 61.78 245 SER A C 1
ATOM 1891 O O . SER A 1 245 ? -12.961 7.010 18.262 1.00 61.78 245 SER A O 1
ATOM 1893 N N . ILE A 1 246 ? -12.015 5.319 19.434 1.00 64.38 246 ILE A N 1
ATOM 1894 C CA . ILE A 1 246 ? -10.635 5.638 19.077 1.00 64.38 246 ILE A CA 1
ATOM 1895 C C . ILE A 1 246 ? -10.477 5.419 17.564 1.00 64.38 246 ILE A C 1
ATOM 1897 O O . ILE A 1 246 ? -10.702 4.312 17.060 1.00 64.38 246 ILE A O 1
ATOM 1901 N N . PRO A 1 247 ? -10.160 6.474 16.799 1.00 67.94 247 PRO A N 1
ATOM 1902 C CA . PRO A 1 247 ? -9.886 6.334 15.381 1.00 67.94 247 PRO A CA 1
ATOM 1903 C C . PRO A 1 247 ? -8.523 5.664 15.175 1.00 67.94 247 PRO A C 1
ATOM 1905 O O . PRO A 1 247 ? -7.563 5.968 15.881 1.00 67.94 247 PRO A O 1
ATOM 1908 N N . GLU A 1 248 ? -8.424 4.769 14.187 1.00 80.38 248 GLU A N 1
ATOM 1909 C CA . GLU A 1 248 ? -7.143 4.203 13.759 1.00 80.38 248 GLU A CA 1
ATOM 1910 C C . GLU A 1 248 ? -6.205 5.352 13.361 1.00 80.38 248 GLU A C 1
ATOM 1912 O O . GLU A 1 248 ? -6.593 6.276 12.641 1.00 80.38 248 GLU A O 1
ATOM 1917 N N . GLN A 1 249 ? -4.963 5.291 13.829 1.00 86.62 249 GLN A N 1
ATOM 1918 C CA . GLN A 1 249 ? -3.951 6.304 13.564 1.00 86.62 249 GLN A CA 1
ATOM 1919 C C . GLN A 1 249 ? -3.028 5.834 12.437 1.00 86.62 249 GLN A C 1
ATOM 1921 O O . GLN A 1 249 ? -2.588 4.681 12.420 1.00 86.62 249 GLN A O 1
ATOM 1926 N N . ARG A 1 250 ? -2.720 6.719 11.487 1.00 91.31 250 ARG A N 1
ATOM 1927 C CA . ARG A 1 250 ? -1.757 6.422 10.430 1.00 91.31 250 ARG A CA 1
ATOM 1928 C C . ARG A 1 250 ? -0.350 6.357 11.012 1.00 91.31 250 ARG A C 1
ATOM 1930 O O . ARG A 1 250 ? 0.067 7.250 11.736 1.00 91.31 250 ARG A O 1
ATOM 1937 N N . THR A 1 251 ? 0.395 5.330 10.631 1.00 92.75 251 THR A N 1
ATOM 1938 C CA . THR A 1 251 ? 1.823 5.185 10.912 1.00 92.75 251 THR A CA 1
ATOM 1939 C C . THR A 1 251 ? 2.609 5.316 9.610 1.00 92.75 251 THR A C 1
ATOM 1941 O O . THR A 1 251 ? 2.391 4.551 8.665 1.00 92.75 251 THR A O 1
ATOM 1944 N N . VAL A 1 252 ? 3.541 6.265 9.556 1.00 91.94 252 VAL A N 1
ATOM 1945 C CA . VAL A 1 252 ? 4.432 6.497 8.416 1.00 91.94 252 VAL A CA 1
ATOM 1946 C C . VAL A 1 252 ? 5.883 6.298 8.831 1.00 91.94 252 VAL A C 1
ATOM 1948 O O . VAL A 1 252 ? 6.485 7.065 9.578 1.00 91.94 252 VAL A O 1
ATOM 1951 N N . GLN A 1 253 ? 6.492 5.267 8.266 1.00 91.00 253 GLN A N 1
ATOM 1952 C CA . GLN A 1 253 ? 7.858 4.865 8.539 1.00 91.00 253 GLN A CA 1
ATOM 1953 C C . GLN A 1 253 ? 8.720 5.064 7.296 1.00 91.00 253 GLN A C 1
ATOM 1955 O O . GLN A 1 253 ? 8.543 4.379 6.295 1.00 91.00 253 GLN A O 1
ATOM 1960 N N . CYS A 1 254 ? 9.668 6.001 7.360 1.00 85.50 254 CYS A N 1
ATOM 1961 C CA . CYS A 1 254 ? 10.594 6.287 6.263 1.00 85.50 254 CYS A CA 1
ATOM 1962 C C . CYS A 1 254 ? 12.047 6.228 6.741 1.00 85.50 254 CYS A C 1
ATOM 1964 O O . CYS A 1 254 ? 12.445 7.023 7.600 1.00 85.50 254 CYS A O 1
ATOM 1966 N N . TRP A 1 255 ? 12.860 5.342 6.158 1.00 83.62 255 TRP A N 1
ATOM 1967 C CA . TRP A 1 255 ? 14.295 5.265 6.456 1.00 83.62 255 TRP A CA 1
ATOM 1968 C C . TRP A 1 255 ? 15.157 4.897 5.243 1.00 83.62 255 TRP A C 1
ATOM 1970 O O . TRP A 1 255 ? 14.730 4.228 4.302 1.00 83.62 255 TRP A O 1
ATOM 1980 N N . CYS A 1 256 ? 16.421 5.314 5.289 1.00 77.56 256 CYS A N 1
ATOM 1981 C CA . CYS A 1 256 ? 17.427 4.996 4.279 1.00 77.56 256 CYS A CA 1
ATOM 1982 C C . CYS A 1 256 ? 18.313 3.856 4.789 1.00 77.56 256 CYS A C 1
ATOM 1984 O O . CYS A 1 256 ? 18.807 3.914 5.917 1.00 77.56 256 CYS A O 1
ATOM 1986 N N . LYS A 1 257 ? 18.556 2.822 3.973 1.00 69.00 257 LYS A N 1
ATOM 1987 C CA . LYS A 1 257 ? 19.488 1.749 4.360 1.00 69.00 257 LYS A CA 1
ATOM 1988 C C . LYS A 1 257 ? 20.926 2.282 4.353 1.00 69.00 257 LYS A C 1
ATOM 1990 O O . LYS A 1 257 ? 21.507 2.510 3.291 1.00 69.00 257 LYS A O 1
ATOM 1995 N N . VAL A 1 258 ? 21.512 2.445 5.539 1.00 53.84 258 VAL A N 1
ATOM 1996 C CA . VAL A 1 258 ? 22.952 2.674 5.714 1.00 53.84 258 VAL A CA 1
ATOM 1997 C C . VAL A 1 258 ? 23.631 1.307 5.670 1.00 53.84 258 VAL A C 1
ATOM 1999 O O . VAL A 1 258 ? 23.450 0.497 6.575 1.00 53.84 258 VAL A O 1
ATOM 2002 N N . ARG A 1 259 ? 24.367 1.000 4.597 1.00 48.34 259 ARG A N 1
ATOM 2003 C CA . ARG A 1 259 ? 25.249 -0.176 4.609 1.00 48.34 259 ARG A CA 1
ATOM 2004 C C . ARG A 1 259 ? 26.443 0.129 5.516 1.00 48.34 259 ARG A C 1
ATOM 2006 O O . ARG A 1 259 ? 27.113 1.134 5.282 1.00 48.34 259 ARG A O 1
ATOM 2013 N N . ARG A 1 260 ? 26.646 -0.713 6.534 1.00 36.94 260 ARG A N 1
ATOM 2014 C CA . ARG A 1 260 ? 27.969 -0.935 7.131 1.00 36.94 260 ARG A CA 1
ATOM 2015 C C . ARG A 1 260 ? 28.846 -1.663 6.121 1.00 36.94 260 ARG A C 1
ATOM 2017 O O . ARG A 1 260 ? 28.273 -2.476 5.356 1.00 36.94 260 ARG A O 1
#